Protein AF-A0A7Y9BJW8-F1 (afdb_monomer)

Sequence (189 aa):
RAAAPPAVPGLPPACPDEPGVPGAPDPLALDQLATDAAARALALLRTGEDPIGGLTLWQDAVRLASAHHTAGLTGAARALYRDLARATGRTTTDLARAASAWRQGGLPALNALEEPWDPPAGPFDRARPALLAASRGSFRPDRNRLTAGTRQLRLGRDGLWYAYEARPGSEDWWPAGRPSADPVSALPY

pLDDT: mean 87.6, std 12.0, range [48.84, 98.44]

Secondary structure (DSSP, 8-state):
-PPPPPSSPPPPPPPP--TT-TTPPPHHHHHHHHHHHHHHHHHHHHHSS-TTTT--HHHHHHHHHHH-TTTTTSHHHHHHHHHHHHHTT--HHHHHHHHHHHHHHHHHHHHHHH------SHHHHHHHHHHHHTT---PEEETTEEEETTEEEEE-TTS-EEEEE--TT---PEEEEEEESSHHHHS--

Foldseek 3Di:
DDDQQDPDFDQDPQDDCPPDDPPDPDSVVVSLVRRVVSVQVSCCSHPVDRPCVPPDLLLVLLVSLLVCPCQPVDPVNVVSLCVSCVVVVHDSLVSVQLSQQCNQPRPQSSCLVPPFAADDCVLVVVQQVVCVVVVVAHWDDDRQWTDDFQKIWGQTPVQWTWIWGDDGPDPSTHTDAHIGNHNNNNDDD

Solvent-accessible surface area (backbone atoms only — not comparable to full-atom values): 10852 Å² total; per-residue (Å²): 130,85,76,80,70,74,96,64,60,70,82,62,81,80,70,80,88,71,86,82,60,91,86,61,77,57,62,68,61,51,50,49,50,43,47,50,52,32,46,47,52,46,45,29,69,72,70,74,44,60,90,64,69,87,57,49,75,60,55,47,45,24,53,60,51,36,74,45,85,56,69,64,77,41,74,63,44,43,48,52,44,49,52,47,14,59,77,60,77,48,49,53,64,57,43,51,45,40,10,46,18,32,67,47,55,35,70,56,32,33,42,40,72,76,53,84,47,80,66,75,63,67,67,53,70,54,38,49,59,52,27,44,77,68,68,73,49,77,58,46,79,55,70,30,31,35,40,38,94,45,39,34,39,25,52,25,96,85,61,33,21,38,20,26,36,29,56,88,98,47,88,64,66,35,64,36,57,50,61,23,75,49,57,64,72,5,45,69,132

Structure (mmCIF, N/CA/C/O backbone):
data_AF-A0A7Y9BJW8-F1
#
_entry.id   AF-A0A7Y9BJW8-F1
#
loop_
_atom_site.group_PDB
_atom_site.id
_atom_site.type_symbol
_atom_site.label_atom_id
_atom_site.label_alt_id
_atom_site.label_comp_id
_atom_site.label_asym_id
_atom_site.label_entity_id
_atom_site.label_seq_id
_atom_site.pdbx_PDB_ins_code
_atom_site.Cartn_x
_atom_site.Cartn_y
_atom_site.Cartn_z
_atom_site.occupancy
_atom_site.B_iso_or_equiv
_atom_site.auth_seq_id
_atom_site.auth_comp_id
_atom_site.auth_asym_id
_atom_site.auth_atom_id
_atom_site.pdbx_PDB_model_num
ATOM 1 N N . ARG A 1 1 ? -4.701 -24.976 -31.593 1.00 48.84 1 ARG A N 1
ATOM 2 C CA . ARG A 1 1 ? -4.930 -25.049 -30.129 1.00 48.84 1 ARG A CA 1
ATOM 3 C C . ARG A 1 1 ? -3.782 -24.285 -29.485 1.00 48.84 1 ARG A C 1
ATOM 5 O O . ARG A 1 1 ? -2.652 -24.703 -29.692 1.00 48.84 1 ARG A O 1
ATOM 12 N N . ALA A 1 2 ? -4.029 -23.130 -28.862 1.00 56.62 2 ALA A N 1
ATOM 13 C CA . ALA A 1 2 ? -2.955 -22.382 -28.205 1.00 56.62 2 ALA A CA 1
ATOM 14 C C . ALA A 1 2 ? -2.351 -23.251 -27.090 1.00 56.62 2 ALA A C 1
ATOM 16 O O . ALA A 1 2 ? -3.094 -23.932 -26.378 1.00 56.62 2 ALA A O 1
ATOM 17 N N . ALA A 1 3 ? -1.022 -23.301 -27.009 1.00 67.62 3 ALA A N 1
ATOM 18 C CA . ALA A 1 3 ? -0.328 -24.027 -25.953 1.00 67.62 3 ALA A CA 1
ATOM 19 C C . ALA A 1 3 ? -0.640 -23.381 -24.595 1.00 67.62 3 ALA A C 1
ATOM 21 O O . ALA A 1 3 ? -0.789 -22.162 -24.511 1.00 67.62 3 ALA A O 1
ATOM 22 N N . ALA A 1 4 ? -0.758 -24.196 -23.545 1.00 74.75 4 ALA A N 1
ATOM 23 C CA . ALA A 1 4 ? -0.922 -23.674 -22.194 1.00 74.75 4 ALA A CA 1
ATOM 24 C C . ALA A 1 4 ? 0.313 -22.832 -21.813 1.00 74.75 4 ALA A C 1
ATOM 26 O O . ALA A 1 4 ? 1.434 -23.237 -22.141 1.00 74.75 4 ALA A O 1
ATOM 27 N N . PRO A 1 5 ? 0.132 -21.678 -21.147 1.00 72.56 5 PRO A N 1
ATOM 28 C CA . PRO A 1 5 ? 1.251 -20.842 -20.741 1.00 72.56 5 PRO A CA 1
ATOM 29 C C . PRO A 1 5 ? 2.146 -21.582 -19.732 1.00 72.56 5 PRO A C 1
ATOM 31 O O . PRO A 1 5 ? 1.648 -22.401 -18.950 1.00 72.56 5 PRO A O 1
ATOM 34 N N . PRO A 1 6 ? 3.463 -21.310 -19.730 1.00 77.25 6 PRO A N 1
ATOM 35 C CA . PRO A 1 6 ? 4.389 -21.941 -18.796 1.00 77.25 6 PRO A CA 1
ATOM 36 C C . PRO A 1 6 ? 4.054 -21.580 -17.339 1.00 77.25 6 PRO A C 1
ATOM 38 O O . PRO A 1 6 ? 3.460 -20.543 -17.054 1.00 77.25 6 PRO A O 1
ATOM 41 N N . ALA A 1 7 ? 4.436 -22.439 -16.389 1.00 77.25 7 ALA A N 1
ATOM 42 C CA . ALA A 1 7 ? 4.129 -22.227 -14.970 1.00 77.25 7 ALA A CA 1
ATOM 43 C C . ALA A 1 7 ? 4.934 -21.074 -14.338 1.00 77.25 7 ALA A C 1
ATOM 45 O O . ALA A 1 7 ? 4.443 -20.418 -13.416 1.00 77.25 7 ALA A O 1
ATOM 46 N N . VAL A 1 8 ? 6.146 -20.829 -14.844 1.00 77.00 8 VAL A N 1
ATOM 47 C CA . VAL A 1 8 ? 7.096 -19.817 -14.360 1.00 77.00 8 VAL A CA 1
ATOM 48 C C . VAL A 1 8 ? 7.667 -19.022 -15.537 1.00 77.00 8 VAL A C 1
ATOM 50 O O . VAL A 1 8 ? 7.710 -19.556 -16.651 1.00 77.00 8 VAL A O 1
ATOM 53 N N . PRO A 1 9 ? 8.093 -17.762 -15.324 1.00 74.25 9 PRO A N 1
ATOM 54 C CA . PRO A 1 9 ? 8.780 -17.001 -16.358 1.00 74.25 9 PRO A CA 1
ATOM 55 C C . PRO A 1 9 ? 10.062 -17.723 -16.771 1.00 74.25 9 PRO A C 1
ATOM 57 O O . PRO A 1 9 ? 10.736 -18.328 -15.935 1.00 74.25 9 PRO A O 1
ATOM 60 N N . GLY A 1 10 ? 10.404 -17.663 -18.057 1.00 72.38 10 GLY A N 1
ATOM 61 C CA . GLY A 1 10 ? 11.731 -18.082 -18.500 1.00 72.38 10 GLY A CA 1
ATOM 62 C C . GLY A 1 10 ? 12.802 -17.174 -17.895 1.00 72.38 10 GLY A C 1
ATOM 63 O O . GLY A 1 10 ? 12.553 -15.985 -17.693 1.00 72.38 10 GLY A O 1
ATOM 64 N N . LEU A 1 11 ? 13.984 -17.727 -17.617 1.00 71.00 11 LEU A N 1
ATOM 65 C CA . LEU A 1 11 ? 15.135 -16.916 -17.229 1.00 71.00 11 LEU A CA 1
ATOM 66 C C . LEU A 1 11 ? 15.621 -16.144 -18.470 1.00 71.00 11 LEU A C 1
ATOM 68 O O . LEU A 1 11 ? 15.857 -16.783 -19.503 1.00 71.00 11 LEU A O 1
ATOM 72 N N . PRO A 1 12 ? 15.742 -14.807 -18.416 1.00 66.50 12 PRO A N 1
ATOM 73 C CA . PRO A 1 12 ? 16.309 -14.054 -19.524 1.00 66.50 12 PRO A CA 1
ATOM 74 C C . PRO A 1 12 ? 17.776 -14.457 -19.760 1.00 66.50 12 PRO A C 1
ATOM 76 O O . PRO A 1 12 ? 18.456 -14.892 -18.827 1.00 66.50 12 PRO A O 1
ATOM 79 N N . PRO A 1 13 ? 18.285 -14.344 -21.001 1.00 70.38 13 PRO A N 1
ATOM 80 C CA . PRO A 1 13 ? 19.711 -14.511 -21.248 1.00 70.38 13 PRO A CA 1
ATOM 81 C C . PRO A 1 13 ? 20.492 -13.455 -20.459 1.00 70.38 13 PRO A C 1
ATOM 83 O O . PRO A 1 13 ? 20.074 -12.297 -20.396 1.00 70.38 13 PRO A O 1
ATOM 86 N N . ALA A 1 14 ? 21.625 -13.855 -19.876 1.00 67.56 14 ALA A N 1
ATOM 87 C CA . ALA A 1 14 ? 22.495 -12.933 -19.157 1.00 67.56 14 ALA A CA 1
ATOM 88 C C . ALA A 1 14 ? 22.924 -11.785 -20.082 1.00 67.56 14 ALA A C 1
ATOM 90 O O . ALA A 1 14 ? 23.292 -12.016 -21.239 1.00 67.56 14 ALA A O 1
ATOM 91 N N . CYS A 1 15 ? 22.874 -10.554 -19.570 1.00 61.50 15 CYS A N 1
ATOM 92 C CA . CYS A 1 15 ? 23.416 -9.414 -20.294 1.00 61.50 15 CYS A CA 1
ATOM 93 C C . CYS A 1 15 ? 24.926 -9.636 -20.479 1.00 61.50 15 CYS A C 1
ATOM 95 O O . CYS A 1 15 ? 25.596 -9.960 -19.498 1.00 61.50 15 CYS A O 1
ATOM 97 N N . PRO A 1 16 ? 25.475 -9.504 -21.699 1.00 63.78 16 PRO A N 1
ATOM 98 C CA . PRO A 1 16 ? 26.912 -9.607 -21.886 1.00 63.78 16 PRO A CA 1
ATOM 99 C C . PRO A 1 16 ? 27.611 -8.520 -21.063 1.00 63.78 16 PRO A C 1
ATOM 101 O O . PRO A 1 16 ? 27.268 -7.339 -21.162 1.00 63.78 16 PRO A O 1
ATOM 104 N N . ASP A 1 17 ? 28.585 -8.931 -20.253 1.00 59.75 17 ASP A N 1
ATOM 105 C CA . ASP A 1 17 ? 29.480 -8.029 -19.533 1.00 59.75 17 ASP A CA 1
ATOM 106 C C . ASP A 1 17 ? 30.461 -7.415 -20.543 1.00 59.75 17 ASP A C 1
ATOM 108 O O . ASP A 1 17 ? 31.587 -7.880 -20.686 1.00 59.75 17 ASP A O 1
ATOM 112 N N . GLU A 1 18 ? 30.026 -6.406 -21.298 1.00 59.81 18 GLU A N 1
ATOM 113 C CA . GLU A 1 18 ? 30.896 -5.584 -22.150 1.00 59.81 18 GLU A CA 1
ATOM 114 C C . GLU A 1 18 ? 31.536 -4.486 -21.278 1.00 59.81 18 GLU A C 1
ATOM 116 O O . GLU A 1 18 ? 30.873 -3.496 -20.940 1.00 59.81 18 GLU A O 1
ATOM 121 N N . PRO A 1 19 ? 32.808 -4.615 -20.855 1.00 55.53 19 PRO A N 1
ATOM 122 C CA . PRO A 1 19 ? 33.394 -3.670 -19.921 1.00 55.53 19 PRO A CA 1
ATOM 123 C C . PRO A 1 19 ? 33.734 -2.363 -20.643 1.00 55.53 19 PRO A C 1
ATOM 125 O O . PRO A 1 19 ? 34.464 -2.357 -21.631 1.00 55.53 19 PRO A O 1
ATOM 128 N N . GLY A 1 20 ? 33.292 -1.233 -20.086 1.00 59.53 20 GLY A N 1
ATOM 129 C CA . GLY A 1 20 ? 33.931 0.058 -20.355 1.00 59.53 20 GLY A CA 1
ATOM 130 C C . GLY A 1 20 ? 33.302 0.948 -21.424 1.00 59.53 20 GLY A C 1
ATOM 131 O O . GLY A 1 20 ? 33.955 1.907 -21.827 1.00 59.53 20 GLY A O 1
ATOM 132 N N . VAL A 1 21 ? 32.053 0.719 -21.846 1.00 61.91 21 VAL A N 1
ATOM 133 C CA . VAL A 1 21 ? 31.319 1.728 -22.631 1.00 61.91 21 VAL A CA 1
ATOM 134 C C . VAL A 1 21 ? 30.847 2.850 -21.690 1.00 61.91 21 VAL A C 1
ATOM 136 O O . VAL A 1 21 ? 30.015 2.603 -20.811 1.00 61.91 21 VAL A O 1
ATOM 139 N N . PRO A 1 22 ? 31.348 4.095 -21.828 1.00 66.62 22 PRO A N 1
ATOM 140 C CA . PRO A 1 22 ? 30.911 5.199 -20.982 1.00 66.62 22 PRO A CA 1
ATOM 141 C C . PRO A 1 22 ? 29.415 5.460 -21.182 1.00 66.62 22 PRO A C 1
ATOM 143 O O . PRO A 1 22 ? 28.967 5.699 -22.301 1.00 66.62 22 PRO A O 1
ATOM 146 N N . GLY A 1 23 ? 28.642 5.421 -20.094 1.00 66.94 23 GLY A N 1
ATOM 147 C CA . GLY A 1 23 ? 27.191 5.626 -20.135 1.00 66.94 23 GLY A CA 1
ATOM 148 C C . GLY A 1 23 ? 26.364 4.375 -20.452 1.00 66.94 23 GLY A C 1
ATOM 149 O O . GLY A 1 23 ? 25.152 4.503 -20.617 1.00 66.94 23 GLY A O 1
ATOM 150 N N . ALA A 1 24 ? 26.974 3.184 -20.515 1.00 67.50 24 ALA A N 1
ATOM 151 C CA . ALA A 1 24 ? 26.208 1.942 -20.573 1.00 67.50 24 ALA A CA 1
ATOM 152 C C . ALA A 1 24 ? 25.312 1.783 -19.326 1.00 67.50 24 ALA A C 1
ATOM 154 O O . ALA A 1 24 ? 25.738 2.139 -18.220 1.00 67.50 24 ALA A O 1
ATOM 155 N N . PRO A 1 25 ? 24.082 1.256 -19.482 1.00 68.06 25 PRO A N 1
ATOM 156 C CA . PRO A 1 25 ? 23.234 0.917 -18.348 1.00 68.06 25 PRO A CA 1
ATOM 157 C C . PRO A 1 25 ? 23.915 -0.122 -17.452 1.00 68.06 25 PRO A C 1
ATOM 159 O O . PRO A 1 25 ? 24.610 -1.010 -17.941 1.00 68.06 25 PRO A O 1
ATOM 162 N N . ASP A 1 26 ? 23.686 -0.024 -16.144 1.00 72.88 26 ASP A N 1
ATOM 163 C CA . ASP A 1 26 ? 24.177 -1.001 -15.169 1.00 72.88 26 ASP A CA 1
ATOM 164 C C . ASP A 1 26 ? 23.673 -2.419 -15.524 1.00 72.88 26 ASP A C 1
ATOM 166 O O . ASP A 1 26 ? 22.455 -2.607 -15.632 1.00 72.88 26 ASP A O 1
ATOM 170 N N . PRO A 1 27 ? 24.553 -3.426 -15.698 1.00 73.31 27 PRO A N 1
ATOM 171 C CA . PRO A 1 27 ? 24.148 -4.784 -16.070 1.00 73.31 27 PRO A CA 1
ATOM 172 C C . PRO A 1 27 ? 23.128 -5.401 -15.108 1.00 73.31 27 PRO A C 1
ATOM 174 O O . PRO A 1 27 ? 22.211 -6.098 -15.542 1.00 73.31 27 PRO A O 1
ATOM 177 N N . LEU A 1 28 ? 23.225 -5.090 -13.810 1.00 71.94 28 LEU A N 1
ATOM 178 C CA . LEU A 1 28 ? 22.247 -5.549 -12.825 1.00 71.94 28 LEU A CA 1
ATOM 179 C C . LEU A 1 28 ? 20.864 -4.926 -13.069 1.00 71.94 28 LEU A C 1
ATOM 181 O O . LEU A 1 28 ? 19.855 -5.616 -12.946 1.00 71.94 28 LEU A O 1
ATOM 185 N N . ALA A 1 29 ? 20.801 -3.646 -13.442 1.00 72.88 29 ALA A N 1
ATOM 186 C CA . ALA A 1 29 ? 19.546 -2.994 -13.807 1.00 72.88 29 ALA A CA 1
ATOM 187 C C . ALA A 1 29 ? 18.934 -3.595 -15.087 1.00 72.88 29 ALA A C 1
A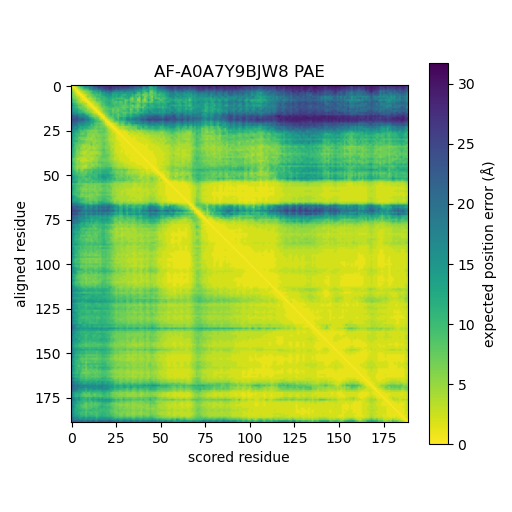TOM 189 O O . ALA A 1 29 ? 17.712 -3.712 -15.189 1.00 72.88 29 ALA A O 1
ATOM 190 N N . LEU A 1 30 ? 19.764 -4.020 -16.047 1.00 76.69 30 LEU A N 1
ATOM 191 C CA . LEU A 1 30 ? 19.302 -4.695 -17.266 1.00 76.69 30 LEU A CA 1
ATOM 192 C C . LEU A 1 30 ? 18.741 -6.093 -16.986 1.00 76.69 30 LEU A C 1
ATOM 194 O O . LEU A 1 30 ? 17.667 -6.422 -17.486 1.00 76.69 30 LEU A O 1
ATOM 198 N N . ASP A 1 31 ? 19.416 -6.892 -16.159 1.00 77.44 31 ASP A N 1
ATOM 199 C CA . ASP A 1 31 ? 18.927 -8.214 -15.745 1.00 77.44 31 ASP A CA 1
ATOM 200 C C . ASP A 1 31 ? 17.586 -8.118 -14.992 1.00 77.44 31 ASP A C 1
ATOM 202 O O . ASP A 1 31 ? 16.647 -8.889 -15.220 1.00 77.44 31 ASP A O 1
ATOM 206 N N . GLN A 1 32 ? 17.445 -7.088 -14.156 1.00 74.56 32 GLN A N 1
ATOM 207 C CA . GLN A 1 32 ? 16.198 -6.779 -13.457 1.00 74.56 32 GLN A CA 1
ATOM 208 C C . GLN A 1 32 ? 15.077 -6.403 -14.422 1.00 74.56 32 GLN A C 1
ATOM 210 O O . GLN A 1 32 ? 13.968 -6.926 -14.303 1.00 74.56 32 GLN A O 1
ATOM 215 N N . LEU A 1 33 ? 15.360 -5.533 -15.395 1.00 80.69 33 LEU A N 1
ATOM 216 C CA . LEU A 1 33 ? 14.390 -5.150 -16.416 1.00 80.69 33 LEU A CA 1
ATOM 217 C C . LEU A 1 33 ? 13.948 -6.362 -17.245 1.00 80.69 33 LEU A C 1
ATOM 219 O O . LEU A 1 33 ? 12.761 -6.517 -17.530 1.00 80.69 33 LEU A O 1
ATOM 223 N N . ALA A 1 34 ? 14.882 -7.243 -17.602 1.00 83.19 34 ALA A N 1
ATOM 224 C CA . ALA A 1 34 ? 14.584 -8.459 -18.346 1.00 83.19 34 ALA A CA 1
ATOM 225 C C . ALA A 1 34 ? 13.725 -9.437 -17.523 1.00 83.19 34 ALA A C 1
ATOM 227 O O . ALA A 1 34 ? 12.753 -9.995 -18.039 1.00 83.19 34 ALA A O 1
ATOM 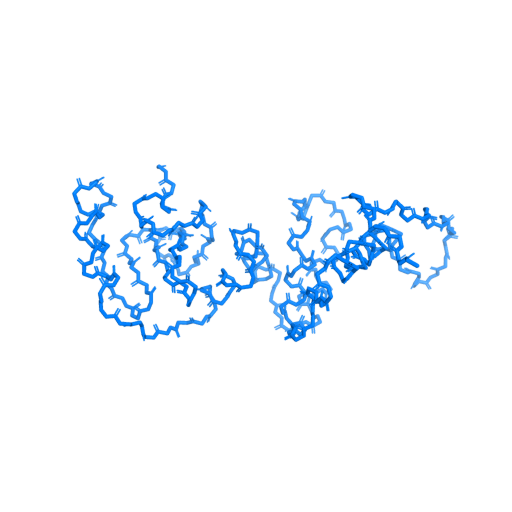228 N N . THR A 1 35 ? 14.028 -9.591 -16.231 1.00 82.38 35 THR A N 1
ATOM 229 C CA . THR A 1 35 ? 13.235 -10.399 -15.293 1.00 82.38 35 THR A CA 1
ATOM 230 C C . THR A 1 35 ? 11.815 -9.844 -15.137 1.00 82.38 35 THR A C 1
ATOM 232 O O . THR A 1 35 ? 10.844 -10.603 -15.193 1.00 82.38 35 THR A O 1
ATOM 235 N N . ASP A 1 36 ? 11.671 -8.522 -15.002 1.00 84.25 36 ASP A N 1
ATOM 236 C CA . ASP A 1 36 ? 10.371 -7.850 -14.923 1.00 84.25 36 ASP A CA 1
ATOM 237 C C . ASP A 1 36 ? 9.550 -8.037 -16.206 1.00 84.25 36 ASP A C 1
ATOM 239 O O . ASP A 1 36 ? 8.377 -8.417 -16.162 1.00 84.25 36 ASP A O 1
ATOM 243 N N . ALA A 1 37 ? 10.186 -7.856 -17.367 1.00 85.81 37 ALA A N 1
ATOM 244 C CA . ALA A 1 37 ? 9.557 -8.056 -18.667 1.00 85.81 37 ALA A CA 1
ATOM 245 C C . ALA A 1 37 ? 9.072 -9.502 -18.853 1.00 85.81 37 ALA A C 1
ATOM 247 O O . ALA A 1 37 ? 7.956 -9.719 -19.331 1.00 85.81 37 ALA A O 1
ATOM 248 N N . ALA A 1 38 ? 9.863 -10.493 -18.429 1.00 85.94 38 ALA A N 1
ATOM 249 C CA . ALA A 1 38 ? 9.474 -11.901 -18.471 1.00 85.94 38 ALA A CA 1
ATOM 250 C C . ALA A 1 38 ? 8.277 -12.195 -17.549 1.00 85.94 38 ALA A C 1
ATOM 252 O O . ALA A 1 38 ? 7.334 -12.882 -17.954 1.00 85.94 38 ALA A O 1
ATOM 253 N N . ALA A 1 39 ? 8.273 -11.646 -16.329 1.00 84.31 39 ALA A N 1
ATOM 254 C CA . ALA A 1 39 ? 7.158 -11.785 -15.394 1.00 84.31 39 ALA A CA 1
ATOM 255 C C . ALA A 1 39 ? 5.869 -11.140 -15.936 1.00 84.31 39 ALA A C 1
ATOM 257 O O . ALA A 1 39 ? 4.797 -11.747 -15.874 1.00 84.31 39 ALA A O 1
ATOM 258 N N . ARG A 1 40 ? 5.975 -9.947 -16.533 1.00 86.12 40 ARG A N 1
ATOM 259 C CA . ARG A 1 40 ? 4.856 -9.238 -17.166 1.00 86.12 40 ARG A CA 1
ATOM 260 C C . ARG A 1 40 ? 4.303 -9.990 -18.371 1.00 86.12 40 ARG A C 1
ATOM 262 O O . ARG A 1 40 ? 3.090 -10.151 -18.476 1.00 86.12 40 ARG A O 1
ATOM 269 N N . ALA A 1 41 ? 5.173 -10.481 -19.253 1.00 86.25 41 ALA A N 1
ATOM 270 C CA . ALA A 1 41 ? 4.767 -11.291 -20.396 1.00 86.25 41 ALA A CA 1
ATOM 271 C C . ALA A 1 41 ? 4.015 -12.549 -19.941 1.00 86.25 41 ALA A C 1
ATOM 273 O O . ALA A 1 41 ? 2.986 -12.895 -20.518 1.00 86.25 41 ALA A O 1
ATOM 274 N N . LEU A 1 42 ? 4.471 -13.199 -18.865 1.00 85.19 42 LEU A N 1
ATOM 275 C CA . LEU A 1 42 ? 3.761 -14.341 -18.302 1.00 85.19 42 LEU A CA 1
ATOM 276 C C . LEU A 1 42 ? 2.387 -13.963 -17.732 1.00 85.19 42 LEU A C 1
ATOM 278 O O . LEU A 1 42 ? 1.425 -14.696 -17.957 1.00 85.19 42 LEU A O 1
ATOM 282 N N . ALA A 1 43 ? 2.284 -12.854 -16.994 1.00 86.25 43 ALA A N 1
ATOM 283 C CA . ALA A 1 43 ? 1.008 -12.374 -16.467 1.00 86.25 43 ALA A CA 1
ATOM 284 C C . ALA A 1 43 ? 0.009 -12.131 -17.607 1.00 86.25 43 ALA A C 1
ATOM 286 O O . ALA A 1 43 ? -1.057 -12.743 -17.617 1.00 86.25 43 ALA A O 1
ATOM 287 N N . LEU A 1 44 ? 0.426 -11.379 -18.630 1.00 87.81 44 LEU A N 1
ATOM 288 C CA . LEU A 1 44 ? -0.342 -11.134 -19.851 1.00 87.81 44 LEU A CA 1
ATOM 289 C C . LEU A 1 44 ? -0.802 -12.428 -20.530 1.00 87.81 44 LEU A C 1
ATOM 291 O O . LEU A 1 44 ? -1.967 -12.554 -20.893 1.00 87.81 44 LEU A O 1
ATOM 295 N N . LEU A 1 45 ? 0.084 -13.417 -20.675 1.00 90.56 45 LEU A N 1
ATOM 296 C CA . LEU A 1 45 ? -0.263 -14.707 -21.279 1.00 90.56 45 LEU A CA 1
ATOM 297 C C . LEU A 1 45 ? -1.275 -15.512 -20.450 1.00 90.56 45 LEU A C 1
ATOM 299 O O . LEU A 1 45 ? -2.026 -16.307 -21.014 1.00 90.56 45 LEU A O 1
ATOM 303 N N . ARG A 1 46 ? -1.278 -15.356 -19.121 1.00 89.00 46 ARG A N 1
ATOM 304 C CA . ARG A 1 46 ? -2.146 -16.119 -18.209 1.00 89.00 46 ARG A CA 1
ATOM 305 C C . ARG A 1 46 ? -3.504 -15.469 -17.992 1.00 89.00 46 ARG A C 1
ATOM 307 O O . ARG A 1 46 ? -4.484 -16.195 -17.850 1.00 89.00 46 ARG A O 1
ATOM 314 N N . THR A 1 47 ? -3.557 -14.144 -17.913 1.00 88.00 47 THR A N 1
ATOM 315 C CA . THR A 1 47 ? -4.769 -13.401 -17.538 1.00 88.00 47 THR A CA 1
ATOM 316 C C . THR A 1 47 ? -5.362 -12.608 -18.696 1.00 88.00 47 THR A C 1
ATOM 318 O O . THR A 1 47 ? -6.531 -12.247 -18.635 1.00 88.00 47 THR A O 1
ATOM 321 N N . GLY A 1 48 ? -4.587 -12.346 -19.753 1.00 89.75 48 GLY A N 1
ATOM 322 C CA . GLY A 1 48 ? -4.958 -11.399 -20.806 1.00 89.75 48 GLY A CA 1
ATOM 323 C C . GLY A 1 48 ? -4.858 -9.934 -20.373 1.00 89.75 48 GLY A C 1
ATOM 324 O O . GLY A 1 48 ? -5.203 -9.051 -21.154 1.00 89.75 48 GLY A O 1
ATOM 325 N N . GLU A 1 49 ? -4.384 -9.666 -19.154 1.00 86.62 49 GLU A N 1
ATOM 326 C CA . GLU A 1 49 ? -4.324 -8.329 -18.567 1.00 86.62 49 GLU A CA 1
ATOM 327 C C . GLU A 1 49 ? -2.879 -7.888 -18.359 1.00 86.62 49 GLU A C 1
ATOM 329 O O . GLU A 1 49 ? -2.028 -8.652 -17.897 1.00 86.62 49 GLU A O 1
ATOM 334 N N . ASP A 1 50 ? -2.608 -6.631 -18.704 1.00 83.69 50 ASP A N 1
ATOM 335 C CA . ASP A 1 50 ? -1.311 -6.016 -18.473 1.00 83.69 50 ASP A CA 1
ATOM 336 C C . ASP A 1 50 ? -1.195 -5.567 -17.010 1.00 83.69 50 ASP A C 1
ATOM 338 O O . ASP A 1 50 ? -1.883 -4.620 -16.626 1.00 83.69 50 ASP A O 1
ATOM 342 N N . PRO A 1 5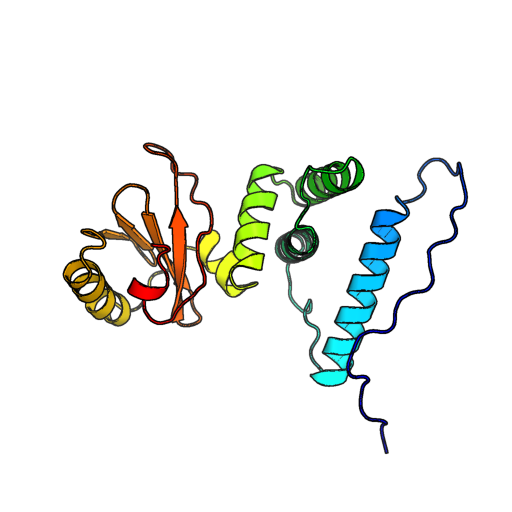1 ? -0.313 -6.168 -16.188 1.00 78.25 51 PRO A N 1
ATOM 343 C CA . PRO A 1 51 ? -0.195 -5.811 -14.775 1.00 78.25 51 PRO A CA 1
ATOM 344 C C . PRO A 1 51 ? 0.314 -4.384 -14.537 1.00 78.25 51 PRO A C 1
ATOM 346 O O . PRO A 1 51 ? 0.214 -3.894 -13.413 1.00 78.25 51 PRO A O 1
ATOM 349 N N . ILE A 1 52 ? 0.870 -3.721 -15.560 1.00 83.75 52 ILE A N 1
ATOM 350 C CA . ILE A 1 52 ? 1.262 -2.306 -15.477 1.00 83.75 52 ILE A CA 1
ATOM 351 C C . ILE A 1 52 ? 0.361 -1.390 -16.314 1.00 83.75 52 ILE A C 1
ATOM 353 O O . ILE A 1 52 ? 0.565 -0.175 -16.339 1.00 83.75 52 ILE A O 1
ATOM 357 N N . GLY A 1 53 ? -0.629 -1.959 -17.005 1.00 84.50 53 GLY A N 1
ATOM 358 C CA . GLY A 1 53 ? -1.563 -1.207 -17.828 1.00 84.50 53 GLY A CA 1
ATOM 359 C C . GLY A 1 53 ? -2.336 -0.214 -16.964 1.00 84.50 53 GLY A C 1
ATOM 360 O O . GLY A 1 53 ? -3.089 -0.607 -16.080 1.00 84.50 53 GLY A O 1
ATOM 361 N N . GLY A 1 54 ? -2.136 1.083 -17.205 1.00 87.00 54 GLY A N 1
ATOM 362 C CA . GLY A 1 54 ? -2.805 2.152 -16.459 1.00 87.00 54 GLY A CA 1
ATOM 363 C C . GLY A 1 54 ? -2.087 2.625 -15.190 1.00 87.00 54 GLY A C 1
ATOM 364 O O . GLY A 1 54 ? -2.606 3.521 -14.526 1.00 87.00 54 GLY A O 1
ATOM 365 N N . LEU A 1 55 ? -0.901 2.093 -14.862 1.00 94.00 55 LEU A N 1
ATOM 366 C CA . LEU A 1 55 ? -0.076 2.676 -13.802 1.00 94.00 55 LEU A CA 1
ATOM 367 C C . LEU A 1 55 ? 0.478 4.036 -14.238 1.00 94.00 55 LEU A C 1
ATOM 369 O O . LEU A 1 55 ? 0.931 4.223 -15.368 1.00 94.00 55 LEU A O 1
ATOM 373 N N . THR A 1 56 ? 0.474 4.992 -13.315 1.00 95.19 56 THR A N 1
ATOM 374 C CA . THR A 1 56 ? 1.196 6.255 -13.500 1.00 95.19 56 THR A CA 1
ATOM 375 C C . THR A 1 56 ? 2.706 6.027 -13.404 1.00 95.19 56 THR A C 1
ATOM 377 O O . THR A 1 56 ? 3.157 5.041 -12.821 1.00 95.19 56 THR A O 1
ATOM 380 N N . LEU A 1 57 ? 3.503 6.983 -13.899 1.00 94.81 57 LEU A N 1
ATOM 381 C CA . LEU A 1 57 ? 4.968 6.941 -13.774 1.00 94.81 57 LEU A CA 1
ATOM 382 C C . LEU A 1 57 ? 5.419 6.717 -12.320 1.00 94.81 57 LEU A C 1
ATOM 384 O O . LEU A 1 57 ? 6.341 5.951 -12.059 1.00 94.81 57 LEU A O 1
ATOM 388 N N . TRP A 1 58 ? 4.750 7.370 -11.368 1.00 96.81 58 TRP A N 1
ATOM 389 C CA . TRP A 1 58 ? 5.037 7.204 -9.947 1.00 96.81 58 TRP A CA 1
ATOM 390 C C . TRP A 1 58 ? 4.704 5.794 -9.448 1.00 96.81 58 TRP A C 1
ATOM 392 O O . TRP A 1 58 ? 5.527 5.171 -8.782 1.00 96.81 58 TRP A O 1
ATOM 402 N N . GLN A 1 59 ? 3.531 5.265 -9.797 1.00 96.62 59 GLN A N 1
ATOM 403 C CA . GLN A 1 59 ? 3.115 3.928 -9.367 1.00 96.62 59 GLN A CA 1
ATOM 404 C C . GLN A 1 59 ? 4.027 2.837 -9.944 1.00 96.62 59 GLN A C 1
ATOM 406 O O . GLN A 1 59 ? 4.381 1.901 -9.229 1.00 96.62 59 GLN A O 1
ATOM 411 N N . ASP A 1 60 ? 4.464 2.975 -11.199 1.00 94.00 60 ASP A N 1
ATOM 412 C CA . ASP A 1 60 ? 5.410 2.036 -11.805 1.00 94.00 60 ASP A CA 1
ATOM 413 C C . ASP A 1 60 ? 6.809 2.141 -11.174 1.00 94.00 60 ASP A C 1
ATOM 415 O O . ASP A 1 60 ? 7.411 1.124 -10.834 1.00 94.00 60 ASP A O 1
ATOM 419 N N . ALA A 1 61 ? 7.297 3.353 -10.884 1.00 94.00 61 ALA A N 1
ATOM 420 C CA . ALA A 1 61 ? 8.546 3.535 -10.142 1.00 94.00 61 ALA A CA 1
ATOM 421 C C . ALA A 1 61 ? 8.496 2.879 -8.749 1.00 94.00 61 ALA A C 1
ATOM 423 O O . ALA A 1 61 ? 9.454 2.230 -8.324 1.00 94.00 61 ALA A O 1
ATOM 424 N N . VAL A 1 62 ? 7.369 3.003 -8.044 1.00 95.56 62 VAL A N 1
ATOM 425 C CA . VAL A 1 62 ? 7.138 2.346 -6.751 1.00 95.56 62 VAL A CA 1
ATOM 426 C C . VAL A 1 62 ? 7.124 0.824 -6.889 1.00 95.56 62 VAL A C 1
ATOM 428 O O . VAL A 1 62 ? 7.751 0.136 -6.081 1.00 95.56 62 VAL A O 1
ATOM 431 N N . ARG A 1 63 ? 6.451 0.292 -7.915 1.00 93.06 63 ARG A N 1
ATOM 432 C CA . ARG A 1 63 ? 6.415 -1.143 -8.223 1.00 93.06 63 ARG A CA 1
ATOM 433 C C . ARG A 1 63 ? 7.820 -1.688 -8.473 1.00 93.06 63 ARG A C 1
ATOM 435 O O . ARG A 1 63 ? 8.191 -2.675 -7.837 1.00 93.06 63 ARG A O 1
ATOM 442 N N . LEU A 1 64 ? 8.608 -1.023 -9.318 1.00 88.94 64 LEU A N 1
ATOM 443 C CA . LEU A 1 64 ? 10.001 -1.386 -9.588 1.00 88.94 64 LEU A CA 1
ATOM 444 C C . LEU A 1 64 ? 10.827 -1.366 -8.297 1.00 88.94 64 LEU A C 1
ATOM 446 O O . LEU A 1 64 ? 11.434 -2.369 -7.933 1.00 88.94 64 LEU A O 1
ATOM 450 N N . ALA A 1 65 ? 10.759 -0.278 -7.526 1.00 90.44 65 ALA A N 1
ATOM 451 C CA . ALA A 1 65 ? 11.454 -0.171 -6.243 1.00 90.44 65 ALA A CA 1
ATOM 452 C C . ALA A 1 65 ? 11.042 -1.272 -5.243 1.00 90.44 65 ALA A C 1
ATOM 454 O O . ALA A 1 65 ? 11.866 -1.751 -4.464 1.00 90.44 65 ALA A O 1
ATOM 455 N N . SER A 1 66 ? 9.779 -1.711 -5.265 1.00 90.25 66 SER A N 1
ATOM 456 C CA . SER A 1 66 ? 9.248 -2.729 -4.350 1.00 90.25 66 SER A CA 1
ATOM 457 C C . SER A 1 66 ? 9.857 -4.121 -4.551 1.00 90.25 66 SER A C 1
ATOM 459 O O . SER A 1 66 ? 9.992 -4.853 -3.566 1.00 90.25 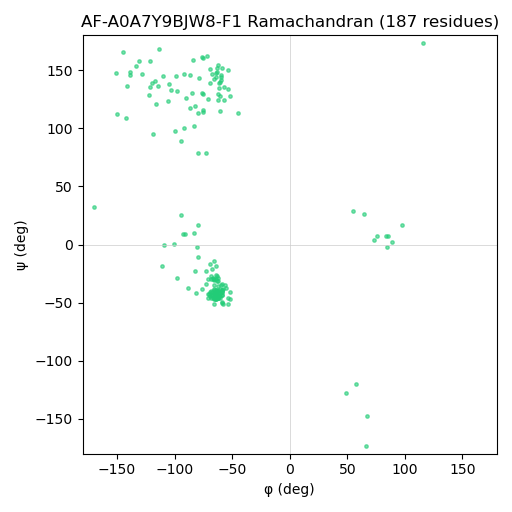66 SER A O 1
ATOM 461 N N . ALA A 1 67 ? 10.281 -4.455 -5.777 1.00 82.31 67 ALA A N 1
ATOM 462 C CA . ALA A 1 67 ? 10.925 -5.728 -6.105 1.00 82.31 67 ALA A CA 1
ATOM 463 C C . ALA A 1 67 ? 12.312 -5.872 -5.445 1.00 82.31 67 ALA A C 1
ATOM 465 O O . ALA A 1 67 ? 12.800 -6.984 -5.223 1.00 82.31 67 ALA A O 1
ATOM 466 N N . HIS A 1 68 ? 12.929 -4.754 -5.051 1.00 69.56 68 HIS A N 1
ATOM 467 C CA . HIS A 1 68 ? 14.244 -4.723 -4.418 1.00 69.56 68 HIS A CA 1
ATOM 468 C C . HIS A 1 68 ? 14.126 -4.710 -2.892 1.00 69.56 68 HIS A C 1
ATOM 470 O O . HIS A 1 68 ? 14.134 -3.669 -2.236 1.00 69.56 68 HIS A O 1
ATOM 476 N N . HIS A 1 69 ? 14.079 -5.901 -2.297 1.00 60.78 69 HIS A N 1
ATOM 477 C CA . HIS A 1 69 ? 14.120 -6.074 -0.841 1.00 60.78 69 HIS A CA 1
ATOM 478 C C . HIS A 1 69 ? 15.449 -5.600 -0.212 1.00 60.78 69 HIS A C 1
ATOM 480 O O . HIS A 1 69 ? 15.495 -5.324 0.983 1.00 60.78 69 HIS A O 1
ATOM 486 N N . THR A 1 70 ? 16.514 -5.453 -1.009 1.00 59.34 70 THR A N 1
ATOM 487 C CA . THR A 1 70 ? 17.857 -5.008 -0.594 1.00 59.34 70 THR A CA 1
ATOM 488 C C . THR A 1 70 ? 18.095 -3.504 -0.766 1.00 59.34 70 THR A C 1
ATOM 490 O O . THR A 1 70 ? 19.239 -3.071 -0.931 1.00 59.34 70 THR A O 1
ATOM 493 N N . ALA A 1 71 ? 17.035 -2.690 -0.743 1.00 57.22 71 ALA A N 1
ATOM 494 C CA . ALA A 1 71 ? 17.115 -1.236 -0.868 1.00 57.22 71 ALA A CA 1
ATOM 495 C C . ALA A 1 71 ? 18.243 -0.650 0.010 1.00 57.22 71 ALA A C 1
ATOM 497 O O . ALA A 1 71 ? 18.205 -0.711 1.236 1.00 57.22 71 ALA A O 1
ATOM 498 N N . GLY A 1 72 ? 19.282 -0.107 -0.633 1.00 56.72 72 GLY A N 1
ATOM 499 C CA . GLY A 1 72 ? 20.413 0.536 0.040 1.00 56.72 72 GLY A CA 1
ATOM 500 C C . GLY A 1 72 ? 21.550 -0.376 0.522 1.00 56.72 72 GLY A C 1
ATOM 501 O O . GLY A 1 72 ? 22.551 0.170 0.995 1.00 56.72 72 GLY A O 1
ATOM 502 N N . LEU A 1 73 ? 21.456 -1.703 0.364 1.00 64.75 73 LEU A N 1
ATOM 503 C CA . LEU A 1 73 ? 22.514 -2.657 0.745 1.00 64.75 73 LEU A CA 1
ATOM 504 C C . LEU A 1 73 ? 23.613 -2.801 -0.321 1.00 64.75 73 LEU A C 1
ATOM 506 O O . LEU A 1 73 ? 24.740 -3.159 0.007 1.00 64.75 73 LEU A O 1
ATOM 510 N N . THR A 1 74 ? 23.314 -2.476 -1.583 1.00 72.31 74 THR A N 1
ATOM 511 C CA . THR A 1 74 ? 24.282 -2.473 -2.692 1.00 72.31 74 THR A CA 1
ATOM 512 C C . THR A 1 74 ? 24.390 -1.089 -3.338 1.00 72.31 74 THR A C 1
ATOM 514 O O . THR A 1 74 ? 23.480 -0.259 -3.232 1.00 72.31 74 THR A O 1
ATOM 517 N N . GLY A 1 75 ? 25.513 -0.824 -4.017 1.00 73.19 75 GLY A N 1
ATOM 518 C CA . GLY A 1 75 ? 25.712 0.418 -4.775 1.00 73.19 75 GLY A CA 1
ATOM 519 C C . GLY A 1 75 ? 24.655 0.608 -5.867 1.00 73.19 75 GLY A C 1
ATOM 520 O O . GLY A 1 75 ? 24.071 1.687 -5.969 1.00 73.19 75 GLY A O 1
ATOM 521 N N . ALA A 1 76 ? 24.340 -0.465 -6.595 1.00 70.88 76 ALA A N 1
ATOM 522 C CA . ALA A 1 76 ? 23.337 -0.479 -7.657 1.00 70.88 76 ALA A CA 1
ATOM 523 C C . ALA A 1 76 ? 21.915 -0.199 -7.140 1.00 70.88 76 ALA A C 1
ATOM 525 O O . ALA A 1 76 ? 21.238 0.689 -7.654 1.00 70.88 76 ALA A O 1
ATOM 526 N N . ALA A 1 77 ? 21.484 -0.845 -6.045 1.00 75.06 77 ALA A N 1
ATOM 527 C CA . ALA A 1 77 ? 20.167 -0.580 -5.455 1.00 75.06 77 ALA A CA 1
ATOM 528 C C . ALA A 1 77 ? 20.018 0.890 -5.020 1.00 75.06 77 ALA A C 1
ATOM 530 O O . ALA A 1 77 ? 18.946 1.483 -5.139 1.00 75.06 77 ALA A O 1
ATOM 531 N N . ARG A 1 78 ? 21.105 1.507 -4.537 1.00 82.31 78 ARG A N 1
ATOM 532 C CA . ARG A 1 78 ? 21.115 2.924 -4.150 1.00 82.31 78 ARG A CA 1
ATOM 533 C C . ARG A 1 78 ? 21.083 3.869 -5.355 1.00 82.31 78 ARG A C 1
ATOM 535 O O . ARG A 1 78 ? 20.517 4.954 -5.239 1.00 82.31 78 ARG A O 1
ATOM 542 N N . ALA A 1 79 ? 21.701 3.499 -6.477 1.00 83.81 79 ALA A N 1
ATOM 543 C CA . ALA A 1 79 ? 21.612 4.255 -7.727 1.00 83.81 79 ALA A CA 1
ATOM 544 C C . ALA A 1 79 ? 20.176 4.226 -8.268 1.00 83.81 79 ALA A C 1
ATOM 546 O O . ALA A 1 79 ? 19.571 5.285 -8.408 1.00 83.81 79 ALA A O 1
ATOM 547 N N . LEU A 1 80 ? 19.582 3.034 -8.384 1.00 83.56 80 LEU A N 1
ATOM 548 C CA . LEU A 1 80 ? 18.206 2.856 -8.849 1.00 83.56 80 LEU A CA 1
ATOM 549 C C . LEU A 1 80 ? 17.198 3.690 -8.047 1.00 83.56 80 LEU A C 1
ATOM 551 O O . LEU A 1 80 ? 16.419 4.446 -8.620 1.00 83.56 80 LEU A O 1
ATOM 555 N N . TYR A 1 81 ? 17.232 3.607 -6.712 1.00 88.75 81 TYR A N 1
ATOM 556 C CA . TYR A 1 81 ? 16.328 4.389 -5.860 1.00 88.75 81 TYR A CA 1
ATOM 557 C C . TYR A 1 81 ? 16.471 5.898 -6.079 1.00 88.75 81 TYR A C 1
ATOM 559 O O . TYR A 1 81 ? 15.479 6.625 -6.060 1.00 88.75 81 TYR A O 1
ATOM 567 N N . ARG A 1 82 ? 17.702 6.381 -6.275 1.00 90.56 82 ARG A N 1
ATOM 568 C CA . ARG A 1 82 ? 17.979 7.798 -6.528 1.00 90.56 82 ARG A CA 1
ATOM 569 C C . ARG A 1 82 ? 17.429 8.235 -7.880 1.00 90.56 82 ARG A C 1
ATOM 571 O O . ARG A 1 82 ? 16.823 9.299 -7.959 1.00 90.56 82 ARG A O 1
ATOM 578 N N . ASP A 1 83 ? 17.623 7.418 -8.906 1.00 90.88 83 ASP A N 1
ATOM 579 C CA . ASP A 1 83 ? 17.212 7.733 -10.270 1.00 90.88 83 ASP A CA 1
ATOM 580 C C . ASP A 1 83 ? 15.687 7.701 -10.408 1.00 90.88 83 ASP A C 1
ATOM 582 O O . ASP A 1 83 ? 15.109 8.644 -10.945 1.00 90.88 83 ASP A O 1
ATOM 586 N N . LEU A 1 84 ? 15.019 6.704 -9.819 1.00 92.62 84 LEU A N 1
ATOM 587 C CA . LEU A 1 84 ? 13.554 6.629 -9.759 1.00 92.62 84 LEU A CA 1
ATOM 588 C C . LEU A 1 84 ? 12.946 7.805 -8.985 1.00 92.62 84 LEU A C 1
ATOM 590 O O . LEU A 1 84 ? 11.993 8.436 -9.448 1.00 92.62 84 LEU A O 1
ATOM 594 N N . ALA A 1 85 ? 13.508 8.137 -7.819 1.00 94.38 85 ALA A N 1
ATOM 595 C CA . ALA A 1 85 ? 13.056 9.277 -7.025 1.00 94.38 85 ALA A CA 1
ATOM 596 C C . ALA A 1 85 ? 13.224 10.593 -7.807 1.00 94.38 85 ALA A C 1
ATOM 598 O O . ALA A 1 85 ? 12.293 11.392 -7.902 1.00 94.38 85 ALA A O 1
ATOM 599 N N . ARG A 1 86 ? 14.373 10.777 -8.470 1.00 95.12 86 ARG A N 1
ATOM 600 C CA . ARG A 1 86 ? 14.639 11.944 -9.319 1.00 95.12 86 ARG A CA 1
ATOM 601 C C . ARG A 1 86 ? 13.679 12.029 -10.506 1.00 95.12 86 ARG A C 1
ATOM 603 O O . ARG A 1 86 ? 13.147 13.105 -10.760 1.00 95.12 86 ARG A O 1
ATOM 610 N N . ALA A 1 87 ? 13.445 10.923 -11.212 1.00 95.19 87 ALA A N 1
ATOM 611 C CA . ALA A 1 87 ? 12.556 10.868 -12.374 1.00 95.19 87 ALA A CA 1
ATOM 612 C C . ALA A 1 87 ? 11.091 11.172 -12.020 1.00 95.19 87 ALA A C 1
ATOM 614 O O . ALA A 1 87 ? 10.341 11.665 -12.858 1.00 95.19 87 ALA A O 1
ATOM 615 N N . THR A 1 88 ? 10.692 10.912 -10.774 1.00 96.50 88 THR A N 1
ATOM 616 C CA . THR A 1 88 ? 9.328 11.140 -10.272 1.00 96.50 88 THR A CA 1
ATOM 617 C C . THR A 1 88 ? 9.182 12.427 -9.459 1.00 96.50 88 THR A C 1
ATOM 619 O O . THR A 1 88 ? 8.086 12.731 -8.989 1.00 96.50 88 THR A O 1
ATOM 622 N N . GLY A 1 89 ? 10.262 13.200 -9.288 1.00 96.75 89 GLY A N 1
ATOM 623 C CA . GLY A 1 89 ? 10.260 14.422 -8.479 1.00 96.75 89 GLY A CA 1
ATOM 624 C C . GLY A 1 89 ? 9.992 14.178 -6.989 1.00 96.75 89 GLY A C 1
ATOM 625 O O . GLY A 1 89 ? 9.474 15.062 -6.309 1.00 96.75 89 GLY A O 1
ATOM 626 N N . ARG A 1 90 ? 10.306 12.982 -6.479 1.00 96.38 90 ARG A N 1
ATOM 627 C CA . ARG A 1 90 ? 10.098 12.569 -5.082 1.00 96.38 90 ARG A CA 1
ATOM 628 C C . ARG A 1 90 ? 11.430 12.351 -4.369 1.00 96.38 90 ARG A C 1
ATOM 630 O O . ARG A 1 90 ? 12.492 12.301 -4.989 1.00 96.38 90 ARG A O 1
ATOM 637 N N . THR A 1 91 ? 11.391 12.214 -3.046 1.00 95.31 91 THR A N 1
ATOM 638 C CA . THR A 1 91 ? 12.579 11.824 -2.280 1.00 95.31 91 THR A CA 1
ATOM 639 C C . THR A 1 91 ? 12.758 10.305 -2.278 1.00 95.31 91 THR A C 1
ATOM 641 O O . THR A 1 91 ? 11.813 9.537 -2.472 1.00 95.31 91 THR A O 1
ATOM 644 N N . THR A 1 92 ? 13.979 9.837 -2.011 1.00 93.50 92 THR A N 1
ATOM 645 C CA . THR A 1 92 ? 14.239 8.400 -1.822 1.00 93.50 92 THR A CA 1
ATOM 646 C C . THR A 1 92 ? 13.485 7.831 -0.617 1.00 93.50 92 THR A C 1
ATOM 648 O O . THR A 1 92 ? 13.120 6.658 -0.632 1.00 93.50 92 THR A O 1
ATOM 651 N N . THR A 1 93 ? 13.209 8.652 0.401 1.00 93.31 93 THR A N 1
ATOM 652 C CA . THR A 1 93 ? 12.388 8.281 1.562 1.00 93.31 93 THR A CA 1
ATOM 653 C C . THR A 1 93 ? 10.928 8.063 1.170 1.00 93.31 93 THR A C 1
ATOM 655 O O . THR A 1 93 ? 10.347 7.055 1.574 1.00 93.31 93 THR A O 1
ATOM 658 N N . ASP A 1 94 ? 10.354 8.946 0.346 1.00 95.25 94 ASP A N 1
ATOM 659 C CA . ASP A 1 94 ? 8.989 8.777 -0.174 1.00 95.25 94 ASP A CA 1
ATOM 660 C C . ASP A 1 94 ? 8.885 7.485 -0.983 1.00 95.25 94 ASP A C 1
ATOM 662 O O . ASP A 1 94 ? 7.980 6.681 -0.761 1.00 95.25 94 ASP A O 1
ATOM 666 N N . LEU A 1 95 ? 9.861 7.245 -1.868 1.00 95.75 95 LEU A N 1
ATOM 667 C CA . LEU A 1 95 ? 9.928 6.027 -2.673 1.00 95.75 95 LEU A CA 1
ATOM 668 C C . LEU A 1 95 ? 10.066 4.777 -1.801 1.00 95.75 95 LEU A C 1
ATOM 670 O O . LEU A 1 95 ? 9.393 3.782 -2.048 1.00 95.75 95 LEU A O 1
ATOM 674 N N . ALA A 1 96 ? 10.889 4.812 -0.752 1.00 94.06 96 ALA A N 1
ATOM 675 C CA . ALA A 1 96 ? 11.029 3.695 0.177 1.00 94.06 96 ALA A CA 1
ATOM 676 C C . ALA A 1 96 ? 9.730 3.403 0.942 1.00 94.06 96 ALA A C 1
ATOM 678 O O . ALA A 1 96 ? 9.356 2.234 1.083 1.00 94.06 96 ALA A O 1
ATOM 679 N N . ARG A 1 97 ? 9.015 4.442 1.394 1.00 95.44 97 ARG A N 1
ATOM 680 C CA . ARG A 1 97 ? 7.722 4.298 2.076 1.00 95.44 97 ARG A CA 1
ATOM 681 C C . ARG A 1 97 ? 6.659 3.729 1.139 1.00 95.44 97 ARG A C 1
ATOM 683 O O . ARG A 1 97 ? 5.986 2.766 1.502 1.00 95.44 97 ARG A O 1
ATOM 690 N N . ALA A 1 98 ? 6.558 4.269 -0.071 1.00 96.75 98 ALA A N 1
ATOM 691 C CA . ALA A 1 98 ? 5.625 3.804 -1.088 1.00 96.75 98 ALA A CA 1
ATOM 692 C C . ALA A 1 98 ? 5.937 2.373 -1.555 1.00 96.75 98 ALA A C 1
ATOM 694 O O . ALA A 1 98 ? 5.032 1.546 -1.637 1.00 96.75 98 ALA A O 1
ATOM 695 N N . ALA A 1 99 ? 7.213 2.027 -1.749 1.00 95.56 99 ALA A N 1
ATOM 696 C CA . ALA A 1 99 ? 7.642 0.663 -2.065 1.00 95.56 99 ALA A CA 1
ATOM 697 C C . ALA A 1 99 ? 7.297 -0.320 -0.937 1.00 95.56 99 ALA A C 1
ATOM 699 O O . ALA A 1 99 ? 6.917 -1.461 -1.198 1.00 95.56 99 ALA A O 1
ATOM 700 N N . SER A 1 100 ? 7.384 0.116 0.325 1.00 95.56 100 SER A N 1
ATOM 701 C CA . SER A 1 100 ? 6.933 -0.685 1.467 1.00 95.56 100 SER A CA 1
ATOM 702 C C . SER A 1 100 ? 5.421 -0.913 1.453 1.00 95.56 100 SER A C 1
ATOM 704 O O . SER A 1 100 ? 4.978 -2.021 1.748 1.00 95.56 100 SER A O 1
ATOM 706 N N . ALA A 1 101 ? 4.633 0.092 1.058 1.00 97.06 101 ALA A N 1
ATOM 707 C CA . ALA A 1 101 ? 3.181 -0.040 0.944 1.00 97.06 101 ALA A CA 1
ATOM 708 C C . ALA A 1 101 ? 2.827 -0.993 -0.201 1.00 97.06 101 ALA A C 1
ATOM 710 O O . ALA A 1 101 ? 2.045 -1.921 -0.022 1.00 97.06 101 ALA A O 1
ATOM 711 N N . TRP A 1 102 ? 3.497 -0.859 -1.346 1.00 96.25 102 TRP A N 1
ATOM 712 C CA . TRP A 1 102 ? 3.324 -1.776 -2.468 1.00 96.25 102 TRP A CA 1
ATOM 713 C C . TRP A 1 102 ? 3.648 -3.229 -2.095 1.00 96.25 102 TRP A C 1
ATOM 715 O O . TRP A 1 102 ? 2.918 -4.139 -2.474 1.00 96.25 102 TRP A O 1
ATOM 725 N N . ARG A 1 103 ? 4.689 -3.482 -1.292 1.00 93.94 103 ARG A N 1
ATOM 726 C CA . ARG A 1 103 ? 4.954 -4.839 -0.776 1.00 93.94 103 ARG A CA 1
ATOM 727 C C . ARG A 1 103 ? 3.877 -5.342 0.185 1.00 93.94 103 ARG A C 1
ATOM 729 O O . ARG A 1 103 ? 3.653 -6.546 0.254 1.00 93.94 103 ARG A O 1
ATOM 736 N N . GLN A 1 104 ? 3.237 -4.446 0.933 1.00 95.00 104 GLN A N 1
ATOM 737 C CA . GLN A 1 104 ? 2.171 -4.803 1.866 1.00 95.00 104 GLN A CA 1
ATOM 738 C C . GLN A 1 104 ? 0.918 -5.295 1.129 1.00 95.00 104 GLN A C 1
ATOM 740 O O . GLN A 1 104 ? 0.307 -6.265 1.569 1.00 95.00 104 GLN A O 1
ATOM 745 N N . GLY A 1 105 ? 0.534 -4.661 0.016 1.00 94.62 105 GLY A N 1
ATOM 746 C CA . GLY A 1 105 ? -0.684 -5.050 -0.704 1.00 94.62 105 GLY A CA 1
ATOM 747 C C . GLY A 1 105 ? -0.882 -4.412 -2.077 1.00 94.62 105 GLY A C 1
ATOM 748 O O . GLY A 1 105 ? -2.018 -4.167 -2.470 1.00 94.62 105 GLY A O 1
ATOM 749 N N . GLY A 1 106 ? 0.199 -4.125 -2.798 1.00 95.19 106 GLY A N 1
ATOM 750 C CA . GLY A 1 106 ? 0.183 -3.609 -4.167 1.00 95.19 106 GLY A CA 1
ATOM 751 C C . GLY A 1 106 ? -0.391 -2.197 -4.294 1.00 95.19 106 GLY A C 1
ATOM 752 O O . GLY A 1 106 ? -0.264 -1.366 -3.392 1.00 95.19 106 GLY A O 1
ATOM 753 N N . LEU A 1 107 ? -1.037 -1.932 -5.432 1.00 95.81 107 LEU A N 1
ATOM 754 C CA . LEU A 1 107 ? -1.644 -0.635 -5.738 1.00 95.81 107 LEU A CA 1
ATOM 755 C C . LEU A 1 107 ? -2.710 -0.196 -4.708 1.00 95.81 107 LEU A C 1
ATOM 757 O O . LEU A 1 107 ? -2.660 0.961 -4.292 1.00 95.81 107 LEU A O 1
ATOM 761 N N . PRO A 1 108 ? -3.627 -1.061 -4.221 1.00 96.88 108 PRO A N 1
ATOM 762 C CA . PRO A 1 108 ? -4.573 -0.669 -3.171 1.00 96.88 108 PRO A CA 1
ATOM 763 C C . PRO A 1 108 ? -3.895 -0.173 -1.884 1.00 96.88 108 PRO A C 1
ATOM 765 O O . PRO A 1 108 ? -4.336 0.817 -1.297 1.00 96.88 108 PRO A O 1
ATOM 768 N N . ALA A 1 109 ? -2.778 -0.793 -1.488 1.00 97.56 109 ALA A N 1
ATOM 769 C CA . ALA A 1 109 ? -1.992 -0.364 -0.334 1.00 97.56 109 ALA A CA 1
ATOM 770 C C . ALA A 1 109 ? -1.290 0.983 -0.568 1.00 97.56 109 ALA A C 1
ATOM 772 O O . ALA A 1 109 ? 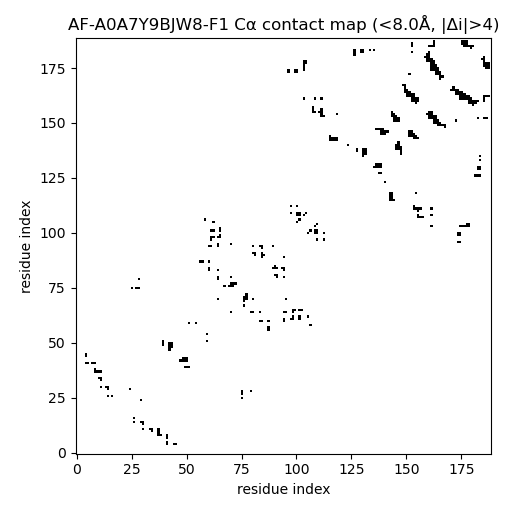-1.272 1.829 0.327 1.00 97.56 109 ALA A O 1
ATOM 773 N N . LEU A 1 110 ? -0.751 1.208 -1.773 1.00 97.75 110 LEU A N 1
ATOM 774 C CA . LEU A 1 110 ? -0.190 2.505 -2.165 1.00 97.75 110 LEU A CA 1
ATOM 775 C C . LEU A 1 110 ? -1.259 3.607 -2.122 1.00 97.75 110 LEU A C 1
ATOM 777 O O . LEU A 1 110 ? -1.030 4.667 -1.543 1.00 97.75 110 LEU A O 1
ATOM 781 N N . ASN A 1 111 ? -2.459 3.333 -2.632 1.00 97.44 111 ASN A N 1
ATOM 782 C CA . ASN A 1 111 ? -3.567 4.285 -2.568 1.00 97.44 111 ASN A CA 1
ATOM 783 C C . ASN A 1 111 ? -3.985 4.559 -1.114 1.00 97.44 111 ASN A C 1
ATOM 785 O O . ASN A 1 111 ? -4.219 5.706 -0.749 1.00 97.44 111 ASN A O 1
ATOM 789 N N . ALA A 1 112 ? -4.010 3.545 -0.240 1.00 97.50 112 ALA A N 1
ATOM 790 C CA . ALA A 1 112 ? -4.266 3.748 1.189 1.00 97.50 112 ALA A CA 1
ATOM 791 C C . ALA A 1 112 ? -3.174 4.598 1.881 1.00 97.50 112 ALA A C 1
ATOM 793 O O . ALA A 1 112 ? -3.455 5.311 2.855 1.00 97.50 112 ALA A O 1
ATOM 794 N N . LEU A 1 113 ? -1.929 4.550 1.390 1.00 97.06 113 LEU A N 1
ATOM 795 C CA . LEU A 1 113 ? -0.839 5.405 1.858 1.00 97.06 113 LEU A CA 1
ATOM 796 C C . LEU A 1 113 ? -1.028 6.869 1.414 1.00 97.06 113 LEU A C 1
ATOM 798 O O . LEU A 1 113 ? -0.846 7.776 2.232 1.00 97.06 113 LEU A O 1
ATOM 802 N N . GLU A 1 114 ? -1.365 7.111 0.149 1.00 95.81 114 GLU A N 1
ATOM 803 C CA . GLU A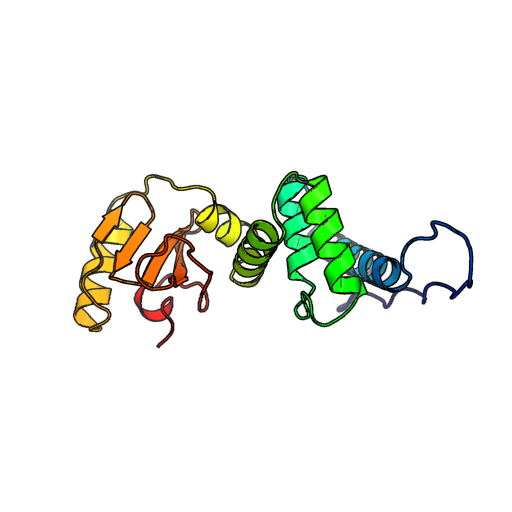 1 114 ? -1.291 8.452 -0.454 1.00 95.81 114 GLU A CA 1
ATOM 804 C C . GLU A 1 114 ? -2.626 9.203 -0.496 1.00 95.81 114 GLU A C 1
ATOM 806 O O . GLU A 1 114 ? -2.637 10.429 -0.394 1.00 95.81 114 GLU A O 1
ATOM 811 N N . GLU A 1 115 ? -3.750 8.494 -0.580 1.00 95.56 115 GLU A N 1
ATOM 812 C CA . GLU A 1 115 ? -5.062 9.077 -0.854 1.00 95.56 115 GLU A CA 1
ATOM 813 C C . GLU A 1 115 ? -6.033 8.835 0.308 1.00 95.56 115 GLU A C 1
ATOM 815 O O . GLU A 1 115 ? -6.693 7.791 0.393 1.00 95.56 115 GLU A O 1
ATOM 820 N N . PRO A 1 116 ? -6.170 9.798 1.236 1.00 95.81 116 PRO A N 1
ATOM 821 C CA . PRO A 1 116 ? -7.259 9.749 2.187 1.00 95.81 116 PRO A CA 1
ATOM 822 C C . PRO A 1 116 ? -8.599 9.927 1.470 1.00 95.81 116 PRO A C 1
ATOM 824 O O . PRO A 1 116 ? -8.735 10.756 0.570 1.00 95.81 116 PRO A O 1
ATOM 827 N N . TRP A 1 117 ? -9.609 9.199 1.925 1.00 97.00 117 TRP A N 1
ATOM 828 C CA . TRP A 1 117 ? -10.965 9.260 1.385 1.00 97.00 117 TRP A CA 1
ATOM 829 C C . TRP A 1 117 ? -11.989 9.079 2.504 1.00 97.00 117 TRP A C 1
ATOM 831 O O . TRP A 1 117 ? -11.623 8.641 3.591 1.00 97.00 117 TRP A O 1
ATOM 841 N N . ASP A 1 118 ? -13.253 9.397 2.236 1.00 97.62 118 ASP A N 1
ATOM 842 C CA . ASP A 1 118 ? -14.340 9.307 3.216 1.00 97.62 118 ASP A CA 1
ATOM 843 C C . ASP A 1 118 ? -15.165 8.020 3.017 1.00 97.62 118 ASP A C 1
ATOM 845 O O . ASP A 1 118 ? -16.025 7.968 2.132 1.00 97.62 118 ASP A O 1
ATOM 849 N N . PRO A 1 119 ? -14.894 6.949 3.789 1.00 95.88 119 PRO A N 1
ATOM 850 C CA . PRO A 1 119 ? -15.665 5.715 3.733 1.00 95.88 119 PRO A CA 1
ATOM 851 C C . PRO A 1 119 ? -17.031 5.831 4.412 1.00 95.88 119 PRO A C 1
ATOM 853 O O . PRO A 1 119 ? -17.222 6.664 5.300 1.00 95.88 119 PRO A O 1
ATOM 856 N N . PRO A 1 120 ? -17.975 4.928 4.083 1.00 94.25 120 PRO A N 1
ATOM 857 C CA . PRO A 1 120 ? -19.152 4.708 4.916 1.00 94.25 120 PRO A CA 1
ATOM 858 C C . PRO A 1 120 ? -18.758 4.408 6.372 1.00 94.25 120 PRO A C 1
ATOM 860 O O . PRO A 1 120 ? -17.723 3.791 6.621 1.00 94.25 120 PRO A O 1
ATOM 863 N N . ALA A 1 121 ? -19.608 4.769 7.338 1.00 93.81 121 ALA A N 1
ATOM 864 C CA . ALA A 1 121 ? -19.314 4.578 8.766 1.00 93.81 121 ALA A CA 1
ATOM 865 C C . ALA A 1 121 ? -19.233 3.095 9.197 1.00 93.81 121 ALA A C 1
ATOM 867 O O . ALA A 1 121 ? -18.469 2.746 10.094 1.00 93.81 121 ALA A O 1
ATOM 868 N N . GLY A 1 122 ? -19.956 2.196 8.516 1.00 95.75 122 GLY A N 1
ATOM 869 C CA . GLY A 1 122 ? -20.13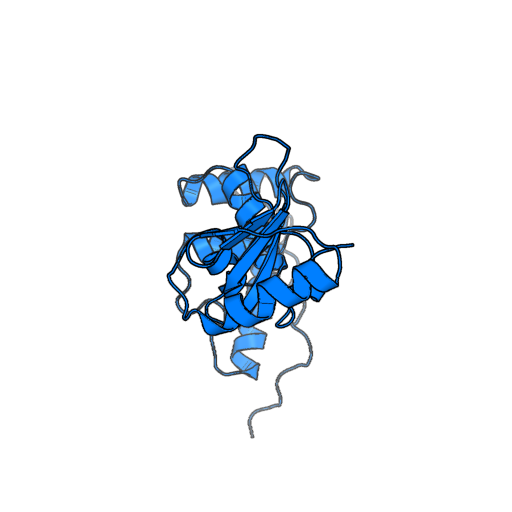6 0.798 8.934 1.00 95.75 122 GLY A CA 1
ATOM 870 C C . GLY A 1 122 ? -18.850 0.010 9.254 1.00 95.75 122 GLY A C 1
ATOM 871 O O . GLY A 1 122 ? -18.797 -0.647 10.295 1.00 95.75 122 GLY A O 1
ATOM 872 N N . PRO A 1 123 ? -17.792 0.042 8.417 1.00 96.06 123 PRO A N 1
ATOM 873 C CA . PRO A 1 123 ? -16.499 -0.552 8.759 1.00 96.06 123 PRO A CA 1
ATOM 874 C C . PRO A 1 123 ? -15.895 -0.027 10.071 1.00 96.06 123 PRO A C 1
ATOM 876 O O . PRO A 1 123 ? -15.333 -0.814 10.827 1.00 96.06 123 PRO A O 1
ATOM 879 N N . PHE A 1 124 ? -16.040 1.264 10.379 1.00 97.00 124 PHE A N 1
ATOM 880 C CA . PHE A 1 124 ? -15.491 1.900 11.584 1.00 97.00 124 PHE A CA 1
ATOM 881 C C . PHE A 1 124 ? -16.303 1.552 12.830 1.00 97.00 124 PHE A C 1
ATOM 883 O O . PHE A 1 124 ? -15.720 1.291 13.886 1.00 97.00 124 PHE A O 1
ATOM 890 N N . ASP A 1 125 ? -17.627 1.486 12.686 1.00 95.81 125 ASP A N 1
ATOM 891 C CA . ASP A 1 125 ? -18.547 1.077 13.749 1.00 95.81 125 ASP A CA 1
ATOM 892 C C . ASP A 1 125 ? -18.294 -0.367 14.194 1.00 95.81 125 ASP A C 1
ATOM 894 O O . ASP A 1 125 ? -18.434 -0.685 15.372 1.00 95.81 125 ASP A O 1
ATOM 898 N N . ARG A 1 126 ? -17.844 -1.236 13.276 1.00 95.25 126 ARG A N 1
ATOM 899 C CA . ARG A 1 126 ? -17.389 -2.596 13.607 1.00 95.25 126 ARG A CA 1
ATOM 900 C C . ARG A 1 126 ? -15.955 -2.633 14.132 1.00 95.25 126 ARG A C 1
ATOM 902 O O . ARG A 1 126 ? -15.668 -3.356 15.083 1.00 95.25 126 ARG A O 1
ATOM 909 N N . ALA A 1 127 ? -15.051 -1.863 13.527 1.00 97.00 127 ALA A N 1
ATOM 910 C CA . ALA A 1 127 ? -13.626 -1.924 13.834 1.00 97.00 127 ALA A CA 1
ATOM 911 C C . ALA A 1 127 ? -13.285 -1.416 15.237 1.00 97.00 127 ALA A C 1
ATOM 913 O O . ALA A 1 127 ? -12.518 -2.052 15.959 1.00 97.00 127 ALA A O 1
ATOM 914 N N . ARG A 1 128 ? -13.843 -0.270 15.641 1.00 96.75 128 ARG A N 1
ATOM 915 C CA . ARG A 1 128 ? -13.459 0.388 16.899 1.00 96.75 128 ARG A CA 1
ATOM 916 C C . ARG A 1 128 ? -13.798 -0.452 18.139 1.00 96.75 128 ARG A C 1
ATOM 918 O O . ARG A 1 128 ? -12.906 -0.609 18.974 1.00 96.75 128 ARG A O 1
ATOM 925 N N . PRO A 1 129 ? -15.006 -1.039 18.276 1.00 96.38 129 PRO A N 1
ATOM 926 C CA . PRO A 1 129 ? -15.302 -1.941 19.388 1.00 96.38 129 PRO A CA 1
ATOM 927 C C . PRO A 1 129 ? -14.426 -3.197 19.381 1.00 96.38 129 PRO A C 1
ATOM 929 O O . PRO A 1 129 ? -13.970 -3.611 20.443 1.00 96.38 129 PRO A O 1
ATOM 932 N N . ALA A 1 130 ? -14.138 -3.771 18.206 1.00 96.75 130 ALA A N 1
ATOM 933 C CA . ALA A 1 130 ? -13.280 -4.952 18.091 1.00 96.75 130 ALA A CA 1
ATOM 934 C C . ALA A 1 130 ? -11.843 -4.671 18.568 1.00 96.75 130 ALA A C 1
ATOM 936 O O . ALA A 1 130 ? -11.283 -5.436 19.351 1.00 96.75 130 ALA A O 1
ATOM 937 N N . LEU A 1 131 ? -11.267 -3.534 18.165 1.00 96.94 131 LEU A N 1
ATOM 938 C CA . LEU A 1 131 ? -9.941 -3.092 18.611 1.00 96.94 131 LEU A CA 1
ATOM 939 C C . LEU A 1 131 ? -9.893 -2.838 20.124 1.00 96.94 131 LEU A C 1
ATOM 941 O O . LEU A 1 131 ? -8.913 -3.203 20.777 1.00 96.94 131 LEU A O 1
ATOM 945 N N . LEU A 1 132 ? -10.953 -2.244 20.684 1.00 95.69 132 LEU A N 1
ATOM 946 C CA . LEU A 1 132 ? -11.062 -2.002 22.121 1.00 95.69 132 LEU A CA 1
ATOM 947 C C . LEU A 1 132 ? -11.166 -3.317 22.909 1.00 95.69 132 LEU A C 1
ATOM 949 O O . LEU A 1 132 ? -10.445 -3.491 23.887 1.00 95.69 132 LEU A O 1
ATOM 953 N N . ALA A 1 133 ? -12.011 -4.251 22.462 1.00 96.38 133 ALA A N 1
ATOM 954 C CA . ALA A 1 133 ? -12.189 -5.562 23.091 1.00 96.38 133 ALA A CA 1
ATOM 955 C C . ALA A 1 133 ? -10.914 -6.420 23.047 1.00 96.38 133 ALA A C 1
ATOM 957 O O . ALA A 1 133 ? -10.647 -7.184 23.969 1.00 96.38 133 ALA A O 1
ATOM 958 N N . ALA A 1 134 ? -10.100 -6.259 22.001 1.00 95.88 134 ALA A N 1
ATOM 959 C CA . ALA A 1 134 ? -8.801 -6.911 21.861 1.00 95.88 134 ALA A CA 1
ATOM 960 C C . ALA A 1 134 ? -7.654 -6.177 22.589 1.00 95.88 134 ALA A C 1
ATOM 962 O O . ALA A 1 134 ? -6.487 -6.499 22.367 1.00 95.88 134 ALA A O 1
ATOM 963 N N . SER A 1 135 ? -7.952 -5.168 23.418 1.00 94.00 135 SER A N 1
ATOM 964 C CA . SER A 1 135 ? -6.959 -4.372 24.159 1.00 94.00 135 SER A CA 1
ATOM 965 C C . SER A 1 135 ? -5.880 -3.733 23.273 1.00 94.00 135 SER A C 1
ATOM 967 O O . SER A 1 135 ? -4.758 -3.494 23.716 1.00 94.00 135 SER A O 1
ATOM 969 N N . ARG A 1 136 ? -6.204 -3.422 22.008 1.00 92.88 136 ARG A N 1
ATOM 970 C CA . ARG A 1 136 ? -5.259 -2.805 21.057 1.00 92.88 136 ARG A CA 1
ATOM 971 C C . ARG A 1 136 ? -5.102 -1.293 21.247 1.00 92.88 136 ARG A C 1
ATOM 973 O O . ARG A 1 136 ? -4.197 -0.702 20.663 1.00 92.88 136 ARG A O 1
ATOM 980 N N . GLY A 1 137 ? -5.961 -0.677 22.058 1.00 90.38 137 GLY A N 1
ATOM 981 C CA . GLY A 1 137 ? -5.974 0.757 22.349 1.00 90.38 137 GLY A CA 1
ATOM 982 C C . GLY A 1 137 ? -7.241 1.460 21.855 1.00 90.38 137 GLY A C 1
ATOM 983 O O . GLY A 1 137 ? -8.082 0.875 21.175 1.00 90.38 137 GLY A O 1
ATOM 984 N N . SER A 1 138 ? -7.382 2.738 22.212 1.00 93.75 138 SER A N 1
ATOM 985 C CA . SER A 1 138 ? -8.521 3.568 21.803 1.00 93.75 138 SER A CA 1
ATOM 986 C C . SER A 1 138 ? -8.201 4.315 20.509 1.00 93.75 138 SER A C 1
ATOM 988 O O . SER A 1 138 ? -7.497 5.326 20.519 1.00 93.75 138 SER A O 1
ATOM 990 N N . PHE A 1 139 ? -8.706 3.799 19.389 1.00 96.56 139 PHE A N 1
ATOM 991 C CA . PHE A 1 139 ? -8.490 4.378 18.065 1.00 96.56 139 PHE A CA 1
ATOM 992 C C . PHE A 1 139 ? -9.502 5.487 17.748 1.00 96.56 139 PHE A C 1
ATOM 994 O O . PHE A 1 139 ? -10.720 5.303 17.869 1.00 96.56 139 PHE A O 1
ATOM 1001 N N . ARG A 1 140 ? -8.990 6.636 17.290 1.00 96.06 140 ARG A N 1
ATOM 1002 C CA . ARG A 1 140 ? -9.787 7.781 16.831 1.00 96.06 140 ARG A CA 1
ATOM 1003 C C . ARG A 1 140 ? -9.908 7.788 15.302 1.00 96.06 140 ARG A C 1
ATOM 1005 O O . ARG A 1 140 ? -8.882 7.618 14.640 1.00 96.06 140 ARG A O 1
ATOM 1012 N N . PRO A 1 141 ? -11.121 7.969 14.751 1.00 97.06 141 PRO A N 1
ATOM 1013 C CA . PRO A 1 141 ? -11.330 8.055 13.313 1.00 97.06 141 PRO A CA 1
ATOM 1014 C C . PRO A 1 141 ? -10.960 9.434 12.749 1.00 97.06 141 PRO A C 1
ATOM 1016 O O . PRO A 1 141 ? -11.230 10.453 13.379 1.00 97.06 141 PRO A O 1
ATOM 1019 N N . ASP A 1 142 ? -10.390 9.437 11.549 1.00 96.62 142 ASP A N 1
ATOM 1020 C CA . ASP A 1 142 ? -10.216 10.588 10.657 1.00 96.62 142 ASP A CA 1
ATOM 1021 C C . ASP A 1 142 ? -10.244 10.076 9.210 1.00 96.62 142 ASP A C 1
ATOM 1023 O O . ASP A 1 142 ? -9.345 9.336 8.806 1.00 96.62 142 ASP A O 1
ATOM 1027 N N . ARG A 1 143 ? -11.276 10.427 8.432 1.00 96.94 143 ARG A N 1
ATOM 1028 C CA . ARG A 1 143 ? -11.482 9.902 7.068 1.00 96.94 143 ARG A CA 1
ATOM 1029 C C . ARG A 1 143 ? -11.353 8.369 7.046 1.00 96.94 143 ARG A C 1
ATOM 1031 O O . ARG A 1 143 ? -11.954 7.678 7.865 1.00 96.94 143 ARG A O 1
ATOM 1038 N N . ASN A 1 144 ? -10.523 7.814 6.167 1.00 97.81 144 ASN A N 1
ATOM 1039 C CA . ASN A 1 144 ? -10.236 6.385 6.100 1.00 97.81 144 ASN A CA 1
ATOM 1040 C C . ASN A 1 144 ? -9.216 5.885 7.142 1.00 97.81 144 ASN A C 1
ATOM 1042 O O . ASN A 1 144 ? -8.664 4.802 6.962 1.00 97.81 144 ASN A O 1
ATOM 1046 N N . ARG A 1 145 ? -8.923 6.636 8.207 1.00 98.00 145 ARG A N 1
ATOM 1047 C CA . ARG A 1 145 ? -7.843 6.341 9.159 1.00 98.00 145 ARG A CA 1
ATOM 1048 C C . ARG A 1 145 ? -8.386 6.135 10.566 1.00 98.00 145 ARG A C 1
ATOM 1050 O O . ARG A 1 145 ? -9.238 6.878 11.038 1.00 98.00 145 ARG A O 1
ATOM 1057 N N . LEU A 1 146 ? -7.843 5.148 11.263 1.00 97.81 146 LEU A N 1
ATOM 1058 C CA . LEU A 1 146 ? -8.010 4.922 12.694 1.00 97.81 146 LEU A CA 1
ATOM 1059 C C . LEU A 1 146 ? -6.640 5.080 13.345 1.00 97.81 146 LEU A C 1
ATOM 1061 O O . LEU A 1 146 ? -5.737 4.317 13.020 1.00 97.81 146 LEU A O 1
ATOM 1065 N N . THR A 1 147 ? -6.476 6.011 14.286 1.00 96.94 147 THR A N 1
ATOM 1066 C CA . THR A 1 147 ? -5.167 6.293 14.914 1.00 96.94 147 THR A CA 1
ATOM 1067 C C . THR A 1 147 ? -5.196 6.103 16.429 1.00 96.94 147 THR A C 1
ATOM 1069 O O . THR A 1 147 ? -6.115 6.590 17.090 1.00 96.94 147 THR A O 1
ATOM 1072 N N . ALA A 1 148 ? -4.176 5.441 16.982 1.00 95.38 148 ALA A N 1
ATOM 1073 C CA . ALA A 1 148 ? -3.927 5.310 18.418 1.00 95.38 148 ALA A CA 1
ATOM 1074 C C . ALA A 1 148 ? -2.418 5.387 18.711 1.00 95.38 148 ALA A C 1
ATOM 1076 O O . ALA A 1 148 ? -1.665 4.460 18.411 1.00 95.38 148 ALA A O 1
ATOM 1077 N N . GLY A 1 149 ? -1.968 6.492 19.316 1.00 93.75 149 GLY A N 1
ATOM 1078 C CA . GLY A 1 149 ? -0.549 6.709 19.611 1.00 93.75 149 GLY A CA 1
ATOM 1079 C C . GLY A 1 149 ? 0.310 6.635 18.345 1.00 93.75 149 GLY A C 1
ATOM 1080 O O . GLY A 1 149 ? 0.097 7.394 17.406 1.00 93.75 149 GLY A O 1
ATOM 1081 N N . THR A 1 150 ? 1.257 5.700 18.320 1.00 95.12 150 THR A N 1
ATOM 1082 C CA . THR A 1 150 ? 2.179 5.443 17.202 1.00 95.12 150 THR A CA 1
ATOM 1083 C C . THR A 1 150 ? 1.676 4.404 16.200 1.00 95.12 150 THR A C 1
ATOM 1085 O O . THR A 1 150 ? 2.439 3.985 15.334 1.00 95.12 150 THR A O 1
ATOM 1088 N N . ARG A 1 151 ? 0.414 3.966 16.302 1.00 95.88 151 ARG A N 1
ATOM 1089 C CA . ARG A 1 151 ? -0.207 2.981 15.405 1.00 95.88 151 ARG A CA 1
ATOM 1090 C C . ARG A 1 151 ? -1.374 3.604 14.648 1.00 95.88 151 ARG A C 1
ATOM 1092 O O . ARG A 1 151 ? -2.171 4.353 15.217 1.00 95.88 151 ARG A O 1
ATOM 1099 N N . GLN A 1 152 ? -1.506 3.251 13.376 1.00 97.12 152 GLN A N 1
ATOM 1100 C CA . GLN A 1 152 ? -2.607 3.693 12.531 1.00 97.12 152 GLN A CA 1
ATOM 1101 C C . GLN A 1 152 ? -3.062 2.564 11.611 1.00 97.12 152 GLN A C 1
ATOM 1103 O O . GLN A 1 152 ? -2.251 1.871 11.009 1.00 97.12 152 GLN A O 1
ATOM 1108 N N . LEU A 1 153 ? -4.372 2.392 11.484 1.00 97.81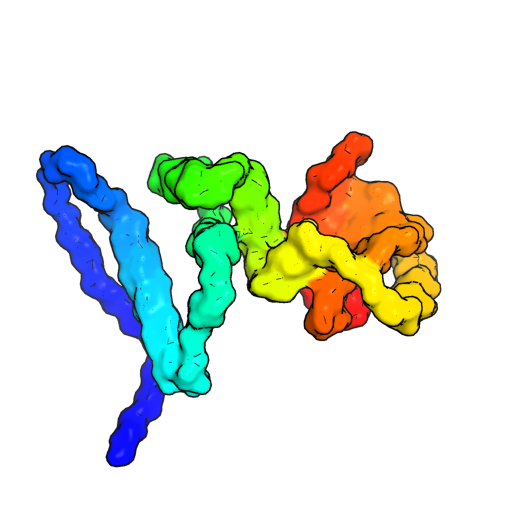 153 LEU A N 1
ATOM 1109 C CA . LEU A 1 153 ? -4.991 1.553 10.467 1.00 97.81 153 LEU A CA 1
ATOM 1110 C C . LEU A 1 153 ? -5.596 2.455 9.398 1.00 97.81 153 LEU A C 1
ATOM 1112 O O . LEU A 1 153 ? -6.215 3.468 9.722 1.00 97.81 153 LEU A O 1
ATOM 1116 N N . ARG A 1 154 ? -5.437 2.090 8.129 1.00 98.31 154 ARG A N 1
ATOM 1117 C CA . ARG A 1 154 ? -6.050 2.793 7.000 1.00 98.31 154 ARG A CA 1
ATOM 1118 C C . ARG A 1 154 ? -6.920 1.837 6.207 1.00 98.31 154 ARG A C 1
ATOM 1120 O O . ARG A 1 154 ? -6.456 0.765 5.832 1.00 98.31 154 ARG A O 1
ATOM 1127 N N . LEU A 1 155 ? -8.165 2.225 5.962 1.00 98.44 155 LEU A N 1
ATOM 1128 C CA . LEU A 1 155 ? -9.096 1.460 5.148 1.00 98.44 155 LEU A CA 1
ATOM 1129 C C . LEU A 1 155 ? -8.835 1.750 3.666 1.00 98.44 155 LEU A C 1
ATOM 1131 O O . LEU A 1 155 ? -8.933 2.900 3.216 1.00 98.44 155 LEU A O 1
ATOM 1135 N N . GLY A 1 156 ? -8.495 0.706 2.917 1.00 97.75 156 GLY A N 1
ATOM 1136 C CA . GLY A 1 156 ? -8.416 0.755 1.463 1.00 97.75 156 GLY A CA 1
ATOM 1137 C C . GLY A 1 156 ? -9.796 0.720 0.813 1.00 97.75 156 GLY A C 1
ATOM 1138 O O . GLY A 1 156 ? -10.794 0.322 1.419 1.00 97.75 156 GLY A O 1
ATOM 1139 N N . ARG A 1 157 ? -9.862 1.139 -0.454 1.00 96.94 157 ARG A N 1
ATOM 1140 C CA . ARG A 1 157 ? -11.096 1.067 -1.262 1.00 96.94 157 ARG A CA 1
ATOM 1141 C C . ARG A 1 157 ? -11.497 -0.371 -1.608 1.00 96.94 157 ARG A C 1
ATOM 1143 O O . ARG A 1 157 ? -12.639 -0.612 -1.976 1.00 96.94 157 ARG A O 1
ATOM 1150 N N . ASP A 1 158 ? -10.567 -1.304 -1.463 1.00 96.75 158 ASP A N 1
ATOM 1151 C CA . ASP A 1 158 ? -10.752 -2.750 -1.571 1.00 96.75 158 ASP A CA 1
ATOM 1152 C C . ASP A 1 158 ? -11.335 -3.384 -0.292 1.00 96.75 158 ASP A C 1
ATOM 1154 O O . ASP A 1 158 ? -11.610 -4.581 -0.261 1.00 96.75 158 ASP A O 1
ATOM 1158 N N . GLY A 1 159 ? -11.554 -2.590 0.763 1.00 96.62 159 GLY A N 1
ATOM 1159 C CA . GLY A 1 159 ? -12.161 -3.040 2.015 1.00 96.62 159 GLY A CA 1
ATOM 1160 C C . GLY A 1 159 ? -11.186 -3.688 2.999 1.00 96.62 159 GLY A C 1
ATOM 1161 O O . GLY A 1 159 ? -11.632 -4.195 4.030 1.00 96.62 159 GLY A O 1
ATOM 1162 N N . LEU A 1 160 ? -9.878 -3.661 2.720 1.00 98.19 160 LEU A N 1
ATOM 1163 C CA . LEU A 1 160 ? -8.850 -4.155 3.634 1.00 98.19 160 LEU A CA 1
ATOM 1164 C C . LEU A 1 160 ? -8.320 -3.043 4.543 1.00 98.19 160 LEU A C 1
ATOM 1166 O O . LEU A 1 160 ? -8.209 -1.877 4.158 1.00 98.19 160 LEU A O 1
ATOM 1170 N N . TRP A 1 161 ? -7.957 -3.421 5.765 1.00 98.25 161 TRP A N 1
ATOM 1171 C CA . TRP A 1 161 ? -7.220 -2.579 6.694 1.00 98.25 161 TRP A CA 1
ATOM 1172 C C . TRP A 1 161 ? -5.720 -2.775 6.506 1.00 98.25 161 TRP A C 1
ATOM 1174 O O . TRP A 1 161 ? -5.206 -3.890 6.599 1.00 98.25 161 TRP A O 1
ATOM 1184 N N . TYR A 1 162 ? -5.022 -1.665 6.298 1.00 98.38 162 TYR A N 1
ATOM 1185 C CA . TYR A 1 162 ? -3.572 -1.582 6.195 1.00 98.38 162 TYR A CA 1
ATOM 1186 C C . TYR A 1 162 ? -3.015 -0.963 7.470 1.00 98.38 162 TYR A C 1
ATOM 1188 O O . TYR A 1 162 ? -3.412 0.146 7.836 1.00 98.38 162 TYR A O 1
ATOM 1196 N N . ALA A 1 163 ? -2.111 -1.660 8.155 1.00 97.88 163 ALA A N 1
ATOM 1197 C CA . ALA A 1 163 ? -1.474 -1.132 9.353 1.00 97.88 163 ALA A CA 1
ATOM 1198 C C . ALA A 1 163 ? -0.236 -0.299 9.017 1.00 97.88 163 ALA A C 1
ATOM 1200 O O . ALA A 1 163 ? 0.489 -0.564 8.056 1.00 97.88 163 ALA A O 1
ATOM 1201 N N . TYR A 1 164 ? -0.030 0.725 9.837 1.00 97.81 164 TYR A N 1
ATOM 1202 C CA . TYR A 1 164 ? 1.066 1.671 9.777 1.00 97.81 164 TYR A CA 1
ATOM 1203 C C . TYR A 1 164 ? 1.571 1.972 11.186 1.00 97.81 164 TYR A C 1
ATOM 1205 O O . TYR A 1 164 ? 0.793 2.028 12.144 1.00 97.81 164 TYR A O 1
ATOM 1213 N N . GLU A 1 165 ? 2.865 2.247 11.290 1.00 96.88 165 GLU A N 1
ATOM 1214 C CA 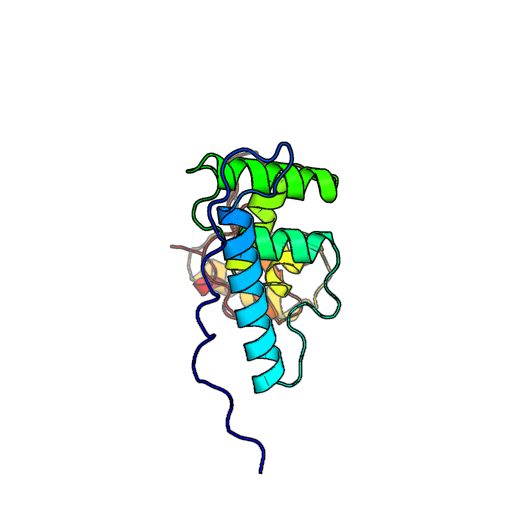. GLU A 1 165 ? 3.525 2.669 12.521 1.00 96.88 165 GLU A CA 1
ATOM 1215 C C . GLU A 1 165 ? 4.344 3.938 12.291 1.00 96.88 165 GLU A C 1
ATOM 1217 O O . GLU A 1 165 ? 4.897 4.151 11.213 1.00 96.88 165 GLU A O 1
ATOM 1222 N N . ALA A 1 166 ? 4.424 4.790 13.306 1.00 95.88 166 ALA A N 1
ATOM 1223 C CA . ALA A 1 166 ? 5.230 6.004 13.283 1.00 95.88 166 ALA A CA 1
ATOM 1224 C C . ALA A 1 166 ? 6.094 6.098 14.541 1.00 95.88 166 ALA A C 1
ATOM 1226 O O . ALA A 1 166 ? 5.796 5.512 15.582 1.00 95.88 166 ALA A O 1
ATOM 1227 N N . ARG A 1 167 ? 7.176 6.876 14.472 1.00 93.81 167 ARG A N 1
ATOM 1228 C CA . ARG A 1 167 ? 7.927 7.228 15.684 1.00 93.81 167 ARG A CA 1
ATOM 1229 C C . ARG A 1 167 ? 7.097 8.182 16.558 1.00 93.81 167 ARG A C 1
ATOM 1231 O O . ARG A 1 167 ? 6.308 8.954 16.012 1.00 93.81 167 ARG A O 1
ATOM 1238 N N . PRO A 1 168 ? 7.271 8.177 17.894 1.00 90.38 168 PRO A N 1
ATOM 1239 C CA . PRO A 1 168 ? 6.594 9.136 18.764 1.00 90.38 168 PRO A CA 1
ATOM 1240 C C . PRO A 1 168 ? 6.811 10.581 18.291 1.00 90.38 168 PRO A C 1
ATOM 1242 O O . PRO A 1 168 ? 7.946 10.990 18.057 1.00 90.38 168 PRO A O 1
ATOM 1245 N N . GLY A 1 169 ? 5.721 11.337 18.132 1.00 87.19 169 GLY A N 1
ATOM 1246 C CA . GLY A 1 169 ? 5.756 12.733 17.679 1.00 87.19 169 GLY A CA 1
ATOM 1247 C C . GLY A 1 169 ? 6.016 12.937 16.182 1.00 87.19 169 GLY A C 1
ATOM 1248 O O . GLY A 1 169 ? 6.201 14.073 15.761 1.00 87.19 169 GLY A O 1
ATOM 1249 N N . SER A 1 170 ? 6.039 11.871 15.378 1.00 90.50 170 SER A N 1
ATOM 1250 C CA . SER A 1 170 ? 6.250 11.948 13.933 1.00 90.50 170 SER A CA 1
ATOM 1251 C C . SER A 1 170 ? 4.978 11.604 13.159 1.00 90.50 170 SER A C 1
ATOM 1253 O O . SER A 1 170 ? 4.221 10.718 13.547 1.00 90.50 170 SER A O 1
ATOM 1255 N N . GLU A 1 171 ? 4.781 12.272 12.023 1.00 87.25 171 GLU A N 1
ATOM 1256 C CA . GLU A 1 171 ? 3.729 11.948 11.047 1.00 87.25 171 GLU A CA 1
ATOM 1257 C C . GLU A 1 171 ? 4.225 10.994 9.943 1.00 87.25 171 GLU A C 1
ATOM 1259 O O . GLU A 1 171 ? 3.525 10.713 8.966 1.00 87.25 171 GLU A O 1
ATOM 1264 N N . ASP A 1 172 ? 5.436 10.457 10.107 1.00 92.19 172 ASP A N 1
ATOM 1265 C CA . ASP A 1 172 ? 6.063 9.517 9.190 1.00 92.19 172 ASP A CA 1
ATOM 1266 C C . ASP A 1 172 ? 5.532 8.096 9.382 1.00 92.19 172 ASP A C 1
ATOM 1268 O O . ASP A 1 172 ? 6.177 7.245 9.994 1.00 92.19 172 ASP A O 1
ATOM 1272 N N . TRP A 1 173 ? 4.344 7.842 8.840 1.00 96.00 173 TRP A N 1
ATOM 1273 C CA . TRP A 1 173 ? 3.682 6.539 8.883 1.00 96.00 173 TRP A CA 1
ATOM 1274 C C . TRP A 1 173 ? 4.316 5.539 7.911 1.00 96.00 173 TRP A C 1
ATOM 1276 O O . TRP A 1 173 ? 4.237 5.704 6.694 1.00 96.00 173 TRP A O 1
ATOM 1286 N N . TRP A 1 174 ? 4.895 4.466 8.443 1.00 96.88 174 TRP A N 1
ATOM 1287 C CA . TRP A 1 174 ? 5.476 3.364 7.681 1.00 96.88 174 TRP A CA 1
ATOM 1288 C C . TRP A 1 174 ? 4.554 2.142 7.681 1.00 96.88 174 TRP A C 1
ATOM 1290 O O . TRP A 1 174 ? 4.081 1.759 8.749 1.00 96.88 174 TRP A O 1
ATOM 1300 N N . PRO A 1 175 ? 4.302 1.517 6.516 1.00 96.75 175 PRO A N 1
ATOM 1301 C CA . PRO A 1 175 ? 3.529 0.281 6.414 1.00 96.75 175 PRO A CA 1
ATOM 1302 C C . PRO A 1 175 ? 4.071 -0.815 7.331 1.00 96.75 175 PRO A C 1
ATOM 1304 O O . PRO A 1 175 ? 5.275 -1.079 7.344 1.00 96.75 175 PRO A O 1
ATOM 1307 N N . ALA A 1 176 ? 3.175 -1.473 8.056 1.00 94.69 176 ALA A N 1
ATOM 1308 C CA . ALA A 1 176 ? 3.488 -2.520 9.016 1.00 94.69 176 ALA A CA 1
ATOM 1309 C C . ALA A 1 176 ? 2.482 -3.672 8.902 1.00 94.69 176 ALA A C 1
ATOM 1311 O O . ALA A 1 176 ? 1.305 -3.458 8.631 1.00 94.69 176 ALA A O 1
ATOM 1312 N N . GLY A 1 177 ? 2.928 -4.908 9.126 1.00 90.88 177 GLY A N 1
ATOM 1313 C CA . GLY A 1 177 ? 2.042 -6.076 9.105 1.00 90.88 177 GLY A CA 1
ATOM 1314 C C . GLY A 1 177 ? 1.446 -6.402 7.728 1.00 90.88 177 GLY A C 1
ATOM 1315 O O . GLY A 1 177 ? 1.814 -5.826 6.703 1.00 90.88 177 GLY A O 1
ATOM 1316 N N . ARG A 1 178 ? 0.533 -7.378 7.711 1.00 94.44 178 ARG A N 1
ATOM 1317 C CA . ARG A 1 178 ? -0.189 -7.823 6.509 1.00 94.44 178 ARG A CA 1
ATOM 1318 C C . ARG A 1 178 ? -1.579 -7.183 6.469 1.00 94.44 178 ARG A C 1
ATOM 1320 O O . ARG A 1 178 ? -2.183 -7.026 7.528 1.00 94.44 178 ARG A O 1
ATOM 1327 N N . PRO A 1 179 ? -2.110 -6.851 5.283 1.00 97.25 179 PRO A N 1
ATOM 1328 C CA . PRO A 1 179 ? -3.460 -6.328 5.178 1.00 97.25 179 PRO A CA 1
ATOM 1329 C C . PRO A 1 179 ? -4.489 -7.400 5.542 1.00 97.25 179 PRO A C 1
ATOM 1331 O O . PRO A 1 179 ? -4.281 -8.587 5.285 1.00 97.25 179 PRO A O 1
ATOM 1334 N N . SER A 1 180 ? -5.605 -6.983 6.138 1.00 97.44 180 SER A N 1
ATOM 1335 C CA . SER A 1 180 ? -6.673 -7.890 6.570 1.00 97.44 180 SER A CA 1
ATOM 1336 C C . SER A 1 180 ? -8.033 -7.199 6.535 1.00 97.44 180 SER A C 1
ATOM 1338 O O . SER A 1 180 ? -8.137 -6.008 6.813 1.00 97.44 180 SER A O 1
ATOM 1340 N N . ALA A 1 181 ? -9.098 -7.948 6.244 1.00 96.94 181 ALA A N 1
ATOM 1341 C CA . ALA A 1 181 ? -10.468 -7.458 6.406 1.00 96.94 181 ALA A CA 1
ATOM 1342 C C . ALA A 1 181 ? -10.836 -7.271 7.892 1.00 96.94 181 ALA A C 1
ATOM 1344 O O . ALA A 1 181 ? -11.669 -6.430 8.230 1.00 96.94 181 ALA A O 1
ATOM 1345 N N . ASP A 1 182 ? -10.194 -8.034 8.783 1.00 96.50 182 ASP A N 1
ATOM 1346 C CA . ASP A 1 182 ? -10.283 -7.841 10.228 1.00 96.50 182 ASP A CA 1
ATOM 1347 C C . ASP A 1 182 ? -9.230 -6.816 10.704 1.00 96.50 182 ASP A C 1
ATOM 1349 O O . ASP A 1 182 ? -8.028 -7.093 10.597 1.00 96.50 182 ASP A O 1
ATOM 1353 N N . PRO A 1 183 ? -9.647 -5.667 11.270 1.00 96.50 183 PRO A N 1
ATOM 1354 C CA . PRO A 1 183 ? -8.735 -4.635 11.761 1.00 96.50 183 PRO A CA 1
ATOM 1355 C C . PRO A 1 183 ? -7.839 -5.105 12.913 1.00 96.50 183 PRO A C 1
ATOM 1357 O O . PRO A 1 183 ? -6.739 -4.577 13.068 1.00 96.50 183 PRO A O 1
ATOM 1360 N N . VAL A 1 184 ? -8.268 -6.084 13.721 1.00 96.38 184 VAL A N 1
ATOM 1361 C CA . VAL A 1 184 ? -7.451 -6.599 14.833 1.00 96.38 184 VAL A CA 1
ATOM 1362 C C . VAL A 1 184 ? -6.273 -7.410 14.297 1.00 96.38 184 VAL A C 1
ATOM 1364 O O . VAL A 1 184 ? -5.149 -7.241 14.770 1.00 96.38 184 VAL A O 1
ATOM 1367 N N . SER A 1 185 ? -6.526 -8.248 13.289 1.00 95.44 185 SER A N 1
ATOM 1368 C CA . SER A 1 185 ? -5.511 -9.067 12.612 1.00 95.44 185 SER A CA 1
ATOM 1369 C C . SER A 1 185 ? -4.569 -8.266 11.705 1.00 95.44 185 SER A C 1
ATOM 1371 O O . SER A 1 185 ? -3.460 -8.720 11.434 1.00 95.44 185 SER A O 1
ATOM 1373 N N . ALA A 1 186 ? -4.984 -7.084 11.232 1.00 95.81 186 ALA A N 1
ATOM 1374 C CA . ALA A 1 186 ? -4.129 -6.200 10.433 1.00 95.81 186 ALA A CA 1
ATOM 1375 C C . ALA A 1 186 ? -2.970 -5.600 11.250 1.00 95.81 186 ALA A C 1
ATOM 1377 O O . ALA A 1 186 ? -1.911 -5.301 10.697 1.00 95.81 186 ALA A O 1
ATOM 1378 N N . LEU A 1 187 ? -3.158 -5.408 12.561 1.00 93.19 187 LEU A N 1
ATOM 1379 C CA . LEU A 1 187 ? -2.112 -4.888 13.436 1.00 93.19 187 LEU A CA 1
ATOM 1380 C C . LEU A 1 187 ? -1.079 -5.978 13.755 1.00 93.19 187 LEU A C 1
ATOM 1382 O O . LEU A 1 187 ? -1.461 -7.057 14.223 1.00 93.19 187 LEU A O 1
ATOM 1386 N N . PRO A 1 188 ? 0.230 -5.696 13.608 1.00 85.50 188 PRO A N 1
ATOM 1387 C CA . PRO A 1 188 ? 1.250 -6.557 14.192 1.00 85.50 188 PRO A CA 1
ATOM 1388 C C . PRO A 1 188 ? 1.057 -6.641 15.718 1.00 85.50 188 PRO A C 1
ATOM 1390 O O . PRO A 1 188 ? 0.462 -5.754 16.343 1.00 85.50 188 PRO A O 1
ATOM 1393 N N . TYR A 1 189 ? 1.481 -7.754 16.319 1.00 69.50 189 TYR A N 1
ATOM 1394 C CA . TYR A 1 189 ? 1.417 -7.950 17.772 1.00 69.50 189 TYR A CA 1
ATOM 1395 C C . TYR A 1 189 ? 2.306 -6.935 18.501 1.00 69.50 189 TYR A C 1
ATOM 1397 O O . TYR A 1 189 ? 3.492 -6.831 18.129 1.00 69.50 189 TYR A O 1
#

Mean predicted aligned error: 7.15 Å

Radius of gyration: 19.85 Å; Cα contacts (8 Å, |Δi|>4): 253; chains: 1; bounding box: 54×40×54 Å